Protein AF-A0A1I4C2L6-F1 (afdb_monomer_lite)

Radius of gyration: 20.43 Å; chains: 1; bounding box: 62×66×39 Å

Foldseek 3Di:
DDDDDDDPPPDDPDDDPVRVVVVVLLVVLLVLQLVLLVVLQVVLCVPQNDAAQWKKKFAWEDDPVDTATAWIWIDGPRAIDIDHPDPVRRVVVRVSLVSNQVSVCSLPVDRAASTWMARSNQQKIFHAHAADAQPPPDWGPDIAHSVDSDDDDDDDDDDQGDSRRSRVVSCVVRVHGGNYYNDPDPVDDD

Sequence (190 aa):
MTLPDADPRSPLPSPTRRQVQLQRAAQANERALLRVLHDLRQLTDDVLGPGENRLVVFRLEPGEEQPRLTSVELACATGRVTRGQGADDRAACTELHADLVWALGMHTASSCPGGLAVAIDQQMIAGYPEGHCGHWDGEPVFEFSVDRPALLEASTPEPYCCAGHLVPALLERYGLEPPTRRTLHDCDEP

Organism: NCBI:txid504800

Structure (mmCIF, N/CA/C/O backbone):
data_AF-A0A1I4C2L6-F1
#
_entry.id   AF-A0A1I4C2L6-F1
#
loop_
_atom_site.group_PDB
_atom_site.id
_atom_site.type_symbol
_atom_site.label_atom_id
_atom_site.label_alt_id
_atom_site.label_comp_id
_atom_site.label_asym_id
_atom_site.label_entity_id
_atom_site.label_seq_id
_atom_site.pdbx_PDB_ins_code
_atom_site.Cartn_x
_atom_site.Cartn_y
_atom_site.Cartn_z
_atom_site.occupancy
_atom_site.B_iso_or_equiv
_atom_site.auth_seq_id
_atom_site.auth_comp_id
_atom_site.auth_asym_id
_atom_site.auth_atom_id
_atom_site.pdbx_PDB_model_num
ATOM 1 N N . MET A 1 1 ? 30.327 -47.396 -21.883 1.00 41.88 1 MET A N 1
ATOM 2 C CA . MET A 1 1 ? 30.734 -45.981 -21.768 1.00 41.88 1 MET A CA 1
ATOM 3 C C . MET A 1 1 ? 30.140 -45.465 -20.474 1.00 41.88 1 MET A C 1
ATOM 5 O O . MET A 1 1 ? 28.938 -45.263 -20.407 1.00 41.88 1 MET A O 1
ATOM 9 N N . THR A 1 2 ? 30.947 -45.410 -19.424 1.00 44.22 2 THR A N 1
ATOM 10 C CA . THR A 1 2 ? 30.555 -44.950 -18.087 1.00 44.22 2 THR A CA 1
ATOM 11 C C . THR A 1 2 ? 30.801 -43.443 -18.020 1.00 44.22 2 THR A C 1
ATOM 13 O O . THR A 1 2 ? 31.894 -42.994 -18.362 1.00 44.22 2 THR A O 1
ATOM 16 N N . LEU A 1 3 ? 29.780 -42.664 -17.654 1.00 50.00 3 LEU A N 1
ATOM 17 C CA . LEU A 1 3 ? 29.929 -41.235 -17.357 1.00 50.00 3 LEU A CA 1
ATOM 18 C C . LEU A 1 3 ? 30.890 -41.077 -16.164 1.00 50.00 3 LEU A C 1
ATOM 20 O O . LEU A 1 3 ? 30.795 -41.878 -15.233 1.00 50.00 3 LEU A O 1
ATOM 24 N N . PRO A 1 4 ? 31.815 -40.102 -16.171 1.00 50.44 4 PRO A N 1
ATOM 25 C CA . PRO A 1 4 ? 32.650 -39.851 -15.007 1.00 50.44 4 PRO A CA 1
ATOM 26 C C . PRO A 1 4 ? 31.791 -39.292 -13.866 1.00 50.44 4 PRO A C 1
ATOM 28 O O . PRO A 1 4 ? 31.036 -38.339 -14.063 1.00 50.44 4 PRO A O 1
ATOM 31 N N . ASP A 1 5 ? 31.923 -39.907 -12.690 1.00 52.59 5 ASP A N 1
ATOM 32 C CA . ASP A 1 5 ? 31.400 -39.417 -11.414 1.00 52.59 5 ASP A CA 1
ATOM 33 C C . ASP A 1 5 ? 31.847 -37.966 -11.196 1.00 52.59 5 ASP A C 1
ATOM 35 O O . ASP A 1 5 ? 33.044 -37.664 -11.180 1.00 52.59 5 ASP A O 1
ATOM 39 N N . ALA A 1 6 ? 30.887 -37.056 -11.036 1.00 56.22 6 ALA A N 1
ATOM 40 C CA . ALA A 1 6 ? 31.174 -35.704 -10.586 1.00 56.22 6 ALA A CA 1
ATOM 41 C C . ALA A 1 6 ? 31.628 -35.776 -9.121 1.00 56.22 6 ALA A C 1
ATOM 43 O O . ALA A 1 6 ? 30.846 -36.145 -8.247 1.00 56.22 6 ALA A O 1
ATOM 44 N N . ASP A 1 7 ? 32.895 -35.445 -8.859 1.00 58.88 7 ASP A N 1
ATOM 45 C CA . ASP A 1 7 ? 33.462 -35.419 -7.510 1.00 58.88 7 ASP A CA 1
ATOM 46 C C . ASP A 1 7 ? 32.684 -34.415 -6.626 1.00 58.88 7 ASP A C 1
ATOM 48 O O . ASP A 1 7 ? 32.743 -33.204 -6.885 1.00 58.88 7 ASP A O 1
ATOM 52 N N . PRO A 1 8 ? 31.982 -34.870 -5.567 1.00 57.94 8 PRO A N 1
ATOM 53 C CA . PRO A 1 8 ? 31.184 -34.014 -4.688 1.00 57.94 8 PRO A CA 1
ATOM 54 C C . PRO A 1 8 ? 32.031 -33.059 -3.827 1.00 57.94 8 PRO A C 1
ATOM 56 O O . PRO A 1 8 ? 31.480 -32.297 -3.034 1.00 57.94 8 PRO A O 1
ATOM 59 N N . ARG A 1 9 ? 33.367 -33.093 -3.950 1.00 59.12 9 ARG A N 1
ATOM 60 C CA . ARG A 1 9 ? 34.306 -32.224 -3.223 1.00 59.12 9 ARG A CA 1
ATOM 61 C C . ARG A 1 9 ? 34.821 -31.039 -4.035 1.00 59.12 9 ARG A C 1
ATOM 63 O O . ARG A 1 9 ? 35.626 -30.267 -3.516 1.00 59.12 9 ARG A O 1
ATOM 70 N N . SER A 1 10 ? 34.375 -30.869 -5.279 1.00 54.22 10 SER A N 1
ATOM 71 C CA . SER A 1 10 ? 34.733 -29.684 -6.063 1.00 54.22 10 SER A CA 1
ATOM 72 C C . SER A 1 10 ? 34.089 -28.437 -5.437 1.00 54.22 10 SER A C 1
ATOM 74 O O . SER A 1 10 ? 32.860 -28.383 -5.352 1.00 54.22 10 SER A O 1
ATOM 76 N N . PRO A 1 11 ? 34.864 -27.434 -4.975 1.00 56.59 11 PRO A N 1
ATOM 77 C CA . PRO A 1 11 ? 34.285 -26.217 -4.425 1.00 56.59 11 PRO A CA 1
ATOM 78 C C . PRO A 1 11 ? 33.469 -25.513 -5.509 1.00 56.59 11 PRO A C 1
ATOM 80 O O . PRO A 1 11 ? 33.937 -25.339 -6.637 1.00 56.59 11 PRO A O 1
ATOM 83 N N . LEU A 1 12 ? 32.242 -25.114 -5.165 1.00 59.53 12 LEU A N 1
ATOM 84 C CA . LEU A 1 12 ? 31.416 -24.295 -6.048 1.00 59.53 12 LEU A CA 1
ATOM 85 C C . LEU A 1 12 ? 32.208 -23.040 -6.454 1.00 59.53 12 LEU A C 1
ATOM 87 O O . LEU A 1 12 ? 32.895 -22.458 -5.608 1.00 59.53 12 LEU A O 1
ATOM 91 N N . PRO A 1 13 ? 32.133 -22.608 -7.725 1.00 62.56 13 PRO A N 1
ATOM 92 C CA . PRO A 1 13 ? 32.825 -21.406 -8.163 1.00 62.56 13 PRO A CA 1
ATOM 93 C C . PRO A 1 13 ? 32.377 -20.209 -7.317 1.00 62.56 13 PRO A C 1
ATOM 95 O O . PRO A 1 13 ? 31.180 -19.946 -7.181 1.00 62.56 13 PRO A O 1
ATOM 98 N N . SER A 1 14 ? 33.343 -19.484 -6.747 1.00 68.50 14 SER A N 1
ATOM 99 C CA . SER A 1 14 ? 33.076 -18.271 -5.973 1.00 68.50 14 SER A CA 1
ATOM 100 C C . SER A 1 14 ? 32.289 -17.270 -6.822 1.00 68.50 14 SER A C 1
ATOM 102 O O . SER A 1 14 ? 32.620 -17.081 -7.998 1.00 68.50 14 SER A O 1
ATOM 104 N N . PRO A 1 15 ? 31.273 -16.597 -6.254 1.00 70.06 15 PRO A N 1
ATOM 105 C CA . PRO A 1 15 ? 30.471 -15.652 -7.008 1.00 70.06 15 PRO A CA 1
ATOM 106 C C . PRO A 1 15 ? 31.355 -14.549 -7.589 1.00 70.06 15 PRO A C 1
ATOM 108 O O . PRO A 1 15 ? 32.241 -13.998 -6.932 1.00 70.06 15 PRO A O 1
ATOM 111 N N . THR A 1 16 ? 31.102 -14.213 -8.848 1.00 81.06 16 THR A N 1
ATOM 112 C CA . THR A 1 16 ? 31.795 -13.122 -9.535 1.00 81.06 16 THR A CA 1
ATOM 113 C C . THR A 1 16 ? 31.510 -11.785 -8.845 1.00 81.06 16 THR A C 1
ATOM 115 O O . THR A 1 16 ? 30.457 -11.588 -8.236 1.00 81.06 16 THR A O 1
ATOM 118 N N . ARG A 1 17 ? 32.404 -10.798 -9.004 1.00 76.50 17 ARG A N 1
ATOM 119 C CA . ARG A 1 17 ? 32.201 -9.428 -8.485 1.00 76.50 17 ARG A CA 1
ATOM 120 C C . ARG A 1 17 ? 30.836 -8.844 -8.882 1.00 76.50 17 ARG A C 1
ATOM 122 O O . ARG A 1 17 ? 30.205 -8.174 -8.071 1.00 76.50 17 ARG A O 1
ATOM 129 N N . ARG A 1 18 ? 30.369 -9.142 -10.101 1.00 73.25 18 ARG A N 1
ATOM 130 C CA . ARG A 1 18 ? 29.053 -8.732 -10.612 1.00 73.25 18 ARG A CA 1
ATOM 131 C C . ARG A 1 18 ? 27.905 -9.403 -9.852 1.00 73.25 18 ARG A C 1
ATOM 133 O O . ARG A 1 18 ? 26.962 -8.718 -9.479 1.00 73.25 18 ARG A O 1
ATOM 140 N N . GLN A 1 19 ? 27.991 -10.706 -9.582 1.00 75.50 19 GLN A N 1
ATOM 141 C CA . GLN A 1 19 ? 26.984 -11.426 -8.789 1.00 75.50 19 GLN A CA 1
ATOM 142 C C . GLN A 1 19 ? 26.904 -10.890 -7.356 1.00 75.50 19 GLN A C 1
ATOM 144 O O . GLN A 1 19 ? 25.807 -10.645 -6.867 1.00 75.50 19 GLN A O 1
ATOM 149 N N . VAL A 1 20 ? 28.046 -10.609 -6.720 1.00 77.81 20 VAL A N 1
ATOM 150 C CA . VAL A 1 20 ? 28.080 -10.002 -5.377 1.00 77.81 20 VAL A CA 1
ATOM 151 C C . VAL A 1 20 ? 27.440 -8.608 -5.373 1.00 77.81 20 VAL A C 1
ATOM 153 O O . VAL A 1 20 ? 26.713 -8.264 -4.445 1.00 77.81 20 VAL A O 1
ATOM 156 N N . GLN A 1 21 ? 27.685 -7.794 -6.403 1.00 77.06 21 GLN A N 1
ATOM 157 C CA . GLN A 1 21 ? 27.069 -6.468 -6.530 1.00 77.06 21 GLN A CA 1
ATOM 158 C C . GLN A 1 21 ? 25.550 -6.550 -6.722 1.00 77.06 21 GLN A C 1
ATOM 160 O O . GLN A 1 21 ? 24.825 -5.816 -6.057 1.00 77.06 21 GLN A O 1
ATOM 165 N N . LEU A 1 22 ? 25.071 -7.465 -7.570 1.00 76.62 22 LEU A N 1
ATOM 166 C CA . LEU A 1 22 ? 23.639 -7.691 -7.785 1.00 76.62 22 LEU A CA 1
ATOM 167 C C . LEU A 1 22 ? 22.945 -8.200 -6.517 1.00 76.62 22 LEU A C 1
ATOM 169 O O . LEU A 1 22 ? 21.886 -7.696 -6.162 1.00 76.62 22 LEU A O 1
ATOM 173 N N . GLN A 1 23 ? 23.567 -9.130 -5.790 1.00 77.56 23 GLN A N 1
ATOM 174 C CA . GLN A 1 23 ? 23.040 -9.622 -4.514 1.00 77.56 23 GLN A CA 1
ATOM 175 C C . GLN A 1 23 ? 22.938 -8.508 -3.467 1.00 77.56 23 GLN A C 1
ATOM 177 O O . GLN A 1 23 ? 21.926 -8.399 -2.782 1.00 77.56 23 GLN A O 1
ATOM 182 N N . ARG A 1 24 ? 23.954 -7.644 -3.360 1.00 79.94 24 ARG A N 1
ATOM 183 C CA . ARG A 1 24 ? 23.914 -6.495 -2.442 1.00 79.94 24 ARG A CA 1
ATOM 184 C C . ARG A 1 24 ? 22.840 -5.483 -2.829 1.00 79.94 24 ARG A C 1
ATOM 186 O O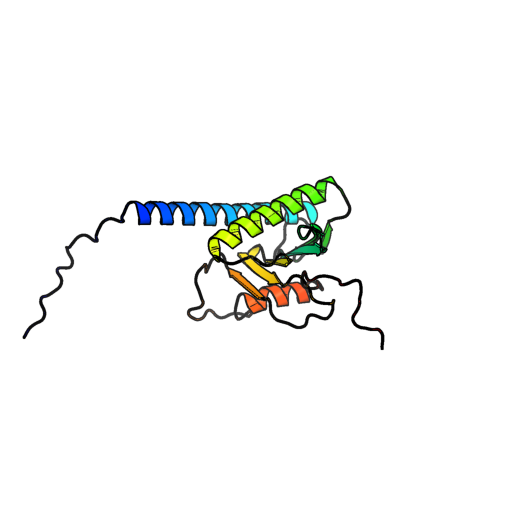 . ARG A 1 24 ? 22.182 -4.954 -1.942 1.00 79.94 24 ARG A O 1
ATOM 193 N N . ALA A 1 25 ? 22.667 -5.220 -4.124 1.00 78.81 25 ALA A N 1
ATOM 194 C CA . ALA A 1 25 ? 21.613 -4.338 -4.613 1.00 78.81 25 ALA A CA 1
ATOM 195 C C . ALA A 1 25 ? 20.220 -4.906 -4.296 1.00 78.81 25 ALA A C 1
ATOM 197 O O . ALA A 1 25 ? 19.383 -4.181 -3.769 1.00 78.81 25 ALA A O 1
ATOM 198 N N . ALA A 1 26 ? 20.004 -6.206 -4.518 1.00 77.88 26 ALA A N 1
ATOM 199 C CA . ALA A 1 26 ? 18.752 -6.878 -4.177 1.00 77.88 26 ALA A CA 1
ATOM 200 C C . ALA A 1 26 ? 18.447 -6.807 -2.670 1.00 77.88 26 ALA A C 1
ATOM 202 O O . ALA A 1 26 ? 17.348 -6.422 -2.288 1.00 77.88 26 ALA A O 1
ATOM 203 N N . GLN A 1 27 ? 19.440 -7.075 -1.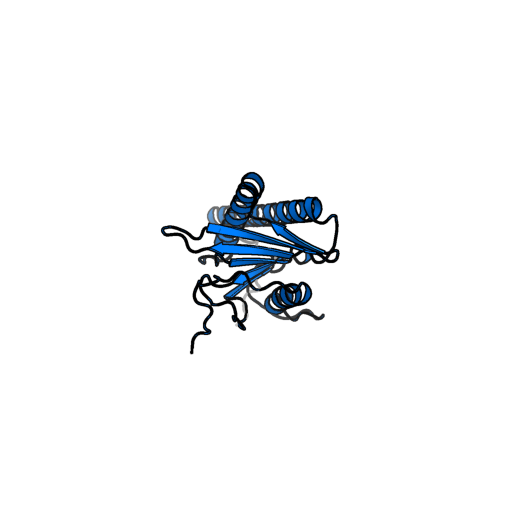813 1.00 82.31 27 GLN A N 1
ATOM 204 C CA . GLN A 1 27 ? 19.289 -6.963 -0.356 1.00 82.31 27 GLN A CA 1
ATOM 205 C C . GLN A 1 27 ? 19.005 -5.530 0.105 1.00 82.31 27 GLN A C 1
ATOM 207 O O . GLN A 1 27 ? 18.240 -5.316 1.042 1.00 82.31 27 GLN A O 1
ATOM 212 N N . ALA A 1 28 ? 19.651 -4.537 -0.510 1.00 83.69 28 ALA A N 1
ATOM 213 C CA . ALA A 1 28 ? 19.385 -3.137 -0.202 1.00 83.69 28 ALA A CA 1
ATOM 214 C C . ALA A 1 28 ? 17.953 -2.749 -0.593 1.00 83.69 28 ALA A C 1
ATOM 216 O O . ALA A 1 28 ? 17.295 -2.039 0.163 1.00 83.69 28 ALA A O 1
ATOM 217 N N . ASN A 1 29 ? 17.466 -3.260 -1.726 1.00 82.12 29 ASN A N 1
ATOM 218 C CA . ASN A 1 29 ? 16.111 -3.007 -2.192 1.00 82.12 29 ASN A CA 1
ATOM 219 C C . ASN A 1 29 ? 15.046 -3.652 -1.297 1.00 82.12 29 ASN A C 1
ATOM 221 O O . ASN A 1 29 ? 14.101 -2.989 -0.886 1.00 82.12 29 ASN A O 1
ATOM 225 N N . GLU A 1 30 ? 15.247 -4.913 -0.918 1.00 85.00 30 GLU A N 1
ATOM 226 C CA . GLU A 1 30 ? 14.365 -5.628 0.010 1.00 85.00 30 GLU A CA 1
ATOM 227 C C . GLU A 1 30 ? 14.264 -4.895 1.356 1.00 85.00 30 GLU A C 1
ATOM 229 O O . GLU A 1 30 ? 13.176 -4.686 1.888 1.00 85.00 30 GLU A O 1
ATOM 234 N N . ARG A 1 31 ? 15.395 -4.408 1.881 1.00 87.25 31 ARG A N 1
ATOM 235 C CA . ARG A 1 31 ? 15.411 -3.588 3.102 1.00 87.25 31 ARG A CA 1
ATOM 236 C C . ARG A 1 31 ? 14.670 -2.267 2.935 1.00 87.25 31 ARG A C 1
ATOM 238 O O . ARG A 1 31 ? 14.024 -1.834 3.885 1.00 87.25 31 ARG A O 1
ATOM 245 N N . ALA A 1 32 ? 14.783 -1.623 1.774 1.00 88.19 32 ALA A N 1
ATOM 246 C CA . ALA A 1 32 ? 14.049 -0.397 1.490 1.00 88.19 32 ALA A CA 1
ATOM 247 C C . ALA A 1 32 ? 12.538 -0.662 1.496 1.00 88.19 32 ALA A C 1
ATOM 249 O O . ALA A 1 32 ? 11.808 0.046 2.183 1.00 88.19 32 ALA A O 1
ATOM 250 N N . LEU A 1 33 ? 12.083 -1.735 0.842 1.00 89.75 33 LEU A N 1
ATOM 251 C CA . LEU A 1 33 ? 10.671 -2.112 0.832 1.00 89.75 33 LEU A CA 1
ATOM 252 C C . LEU A 1 33 ? 10.143 -2.430 2.237 1.00 89.75 33 LEU A C 1
ATOM 254 O O . LEU A 1 33 ? 9.111 -1.902 2.646 1.00 89.75 33 LEU A O 1
ATOM 258 N N . LEU A 1 34 ? 10.874 -3.242 3.004 1.00 91.00 34 LEU A N 1
ATOM 259 C CA . LEU A 1 34 ? 10.509 -3.577 4.383 1.00 91.00 34 LEU A CA 1
ATOM 260 C C . LEU A 1 34 ? 10.446 -2.341 5.286 1.00 91.00 34 LEU A C 1
ATOM 262 O O . LEU A 1 34 ? 9.572 -2.253 6.147 1.00 91.00 34 LEU A O 1
ATOM 266 N N . ARG A 1 35 ? 11.349 -1.375 5.081 1.00 93.69 35 ARG A N 1
ATOM 267 C CA . ARG A 1 35 ? 11.315 -0.097 5.797 1.00 93.69 35 ARG A CA 1
ATOM 268 C C . ARG A 1 35 ? 10.045 0.685 5.468 1.00 93.69 35 ARG A C 1
ATOM 270 O O . ARG A 1 35 ? 9.367 1.117 6.388 1.00 93.69 35 ARG A O 1
ATOM 277 N N . VAL A 1 36 ? 9.680 0.798 4.193 1.00 93.19 36 VAL A N 1
ATOM 278 C CA . VAL A 1 36 ? 8.451 1.503 3.797 1.00 93.19 36 VAL A CA 1
ATOM 279 C C . VAL A 1 36 ? 7.208 0.823 4.378 1.00 93.19 36 VAL A C 1
ATOM 281 O O . VAL A 1 36 ? 6.331 1.497 4.908 1.00 93.19 36 VAL A O 1
ATOM 284 N N . LEU A 1 37 ? 7.136 -0.512 4.365 1.00 93.56 37 LEU A N 1
ATOM 285 C CA . LEU A 1 37 ? 6.025 -1.241 4.993 1.00 93.56 37 LEU A CA 1
ATOM 286 C C . LEU A 1 37 ? 5.957 -1.029 6.510 1.00 93.56 37 LEU A C 1
ATOM 288 O O . LEU A 1 37 ? 4.864 -0.965 7.077 1.00 93.56 37 LEU A O 1
ATOM 292 N N . HIS A 1 38 ? 7.109 -0.912 7.170 1.00 94.62 38 HIS A N 1
ATOM 293 C CA . HIS A 1 38 ? 7.173 -0.558 8.583 1.00 94.62 38 HIS A CA 1
ATOM 294 C C . HIS A 1 38 ? 6.636 0.854 8.835 1.00 94.62 38 HIS A C 1
ATOM 296 O O . HIS A 1 38 ? 5.796 1.033 9.716 1.00 94.62 38 HIS A O 1
ATOM 302 N N . ASP A 1 39 ? 7.055 1.829 8.033 1.00 94.44 39 ASP A N 1
ATOM 303 C CA . ASP A 1 39 ? 6.616 3.217 8.168 1.00 94.44 39 ASP A CA 1
ATOM 304 C C . ASP A 1 39 ? 5.098 3.344 7.893 1.00 94.44 39 ASP A C 1
ATOM 306 O O . ASP A 1 39 ? 4.386 4.048 8.607 1.00 94.44 39 ASP A O 1
ATOM 310 N N . LEU A 1 40 ? 4.550 2.569 6.945 1.00 93.06 40 LEU A N 1
ATOM 311 C CA . LEU A 1 40 ? 3.101 2.487 6.702 1.00 93.06 40 LEU A CA 1
ATOM 312 C C . LEU A 1 40 ? 2.325 1.832 7.851 1.00 93.06 40 LEU A C 1
ATOM 314 O O . LEU A 1 40 ? 1.197 2.240 8.153 1.00 93.06 40 LEU A O 1
ATOM 318 N N . ARG A 1 41 ? 2.914 0.832 8.517 1.00 94.69 41 ARG A N 1
ATOM 319 C CA . ARG A 1 41 ? 2.344 0.245 9.738 1.00 94.69 41 ARG A CA 1
ATOM 320 C C . ARG A 1 41 ? 2.250 1.294 10.839 1.00 94.69 41 ARG A C 1
ATOM 322 O O . ARG A 1 41 ? 1.176 1.441 11.412 1.00 94.69 41 ARG A O 1
ATOM 329 N N . GLN A 1 42 ? 3.342 2.017 11.093 1.00 93.00 42 GL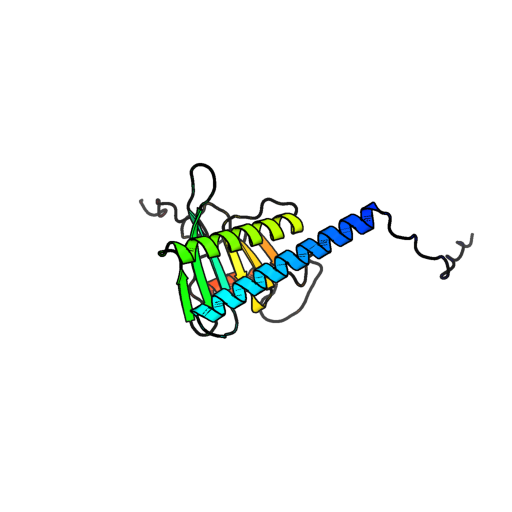N A N 1
ATOM 330 C CA . GLN A 1 42 ? 3.379 3.086 12.093 1.00 93.00 42 GLN A CA 1
ATOM 331 C C . GLN A 1 42 ? 2.340 4.162 11.784 1.00 93.00 42 GLN A C 1
ATOM 333 O O . GLN A 1 42 ? 1.526 4.476 12.642 1.00 93.00 42 GLN A O 1
ATOM 338 N N . LEU A 1 43 ? 2.275 4.623 10.531 1.00 90.94 43 LEU A N 1
ATOM 339 C CA . LEU A 1 43 ? 1.268 5.586 10.088 1.00 90.94 43 LEU A CA 1
ATOM 340 C C . LEU A 1 43 ? -0.164 5.113 10.380 1.00 90.94 43 LEU A C 1
ATOM 342 O O . LEU A 1 43 ? -1.006 5.901 10.805 1.00 90.94 43 LEU A O 1
ATOM 346 N N . THR A 1 44 ? -0.451 3.835 10.131 1.00 91.06 44 THR A N 1
ATOM 347 C CA . THR A 1 44 ? -1.777 3.258 10.389 1.00 91.06 44 THR A CA 1
ATOM 348 C C . THR A 1 44 ? -2.057 3.172 11.889 1.00 91.06 44 THR A C 1
ATOM 350 O O . THR A 1 44 ? -3.148 3.538 12.322 1.00 91.06 44 THR A O 1
ATOM 353 N N . ASP A 1 45 ? -1.075 2.738 12.680 1.00 92.19 45 ASP A N 1
ATOM 354 C CA . ASP A 1 45 ? -1.193 2.582 14.132 1.00 92.19 45 ASP A CA 1
ATOM 355 C C . ASP A 1 45 ? -1.340 3.925 14.855 1.00 92.19 45 ASP A C 1
ATOM 357 O O . ASP A 1 45 ? -2.133 4.034 15.789 1.00 92.19 45 ASP A O 1
ATOM 361 N N . ASP A 1 46 ? -0.647 4.963 14.395 1.00 90.69 46 ASP A N 1
ATOM 362 C CA . ASP A 1 46 ? -0.749 6.313 14.950 1.00 90.69 46 ASP A CA 1
ATOM 363 C C . ASP A 1 46 ? -2.146 6.920 14.737 1.00 90.69 46 ASP A C 1
ATOM 365 O O . ASP A 1 46 ? -2.607 7.732 15.539 1.00 90.69 46 ASP A O 1
ATOM 369 N N . VAL A 1 47 ? -2.835 6.526 13.659 1.00 89.62 47 VAL A N 1
ATOM 370 C CA . VAL A 1 47 ? -4.139 7.089 13.269 1.00 89.62 47 VAL A CA 1
ATOM 371 C C . VAL A 1 47 ? -5.311 6.263 13.789 1.00 89.62 47 VAL A C 1
ATOM 373 O O . VAL A 1 47 ? -6.287 6.822 14.287 1.00 89.62 47 VAL A O 1
ATOM 376 N N . LEU A 1 48 ? -5.251 4.940 13.638 1.00 89.94 48 LEU A N 1
ATOM 377 C CA . LEU A 1 48 ? -6.355 4.020 13.937 1.00 89.94 48 LEU A CA 1
ATOM 378 C C . LEU A 1 48 ? -6.134 3.216 15.225 1.00 89.94 48 LEU A C 1
ATOM 380 O O . LEU A 1 48 ? -7.020 2.469 15.648 1.00 89.94 48 LEU A O 1
ATOM 384 N N . GLY A 1 49 ? -4.970 3.376 15.856 1.00 90.19 49 GLY A N 1
ATOM 385 C CA . GLY A 1 49 ? -4.510 2.511 16.930 1.00 90.19 49 GLY A CA 1
ATOM 386 C C . GLY A 1 49 ? -3.959 1.178 16.410 1.00 90.19 49 GLY A C 1
ATOM 387 O O . GLY A 1 49 ? -4.131 0.827 15.238 1.00 90.19 49 GLY A O 1
ATOM 388 N N . PRO A 1 50 ? -3.310 0.396 17.289 1.00 90.06 50 PRO A N 1
ATOM 389 C CA . PRO A 1 50 ? -2.819 -0.927 16.936 1.00 90.06 50 PRO A CA 1
ATOM 390 C C . PRO A 1 50 ? -3.982 -1.847 16.544 1.00 90.06 50 PRO A C 1
ATOM 392 O O . PRO A 1 50 ? -4.979 -1.948 17.260 1.00 90.06 50 PRO A O 1
ATOM 395 N N . GLY A 1 51 ? -3.834 -2.557 15.428 1.00 85.69 51 GLY A N 1
ATOM 396 C CA . GLY A 1 51 ? -4.851 -3.479 14.923 1.00 85.69 51 GLY A CA 1
ATOM 397 C C . GLY A 1 51 ? -4.277 -4.634 14.108 1.00 85.69 51 GLY A C 1
ATO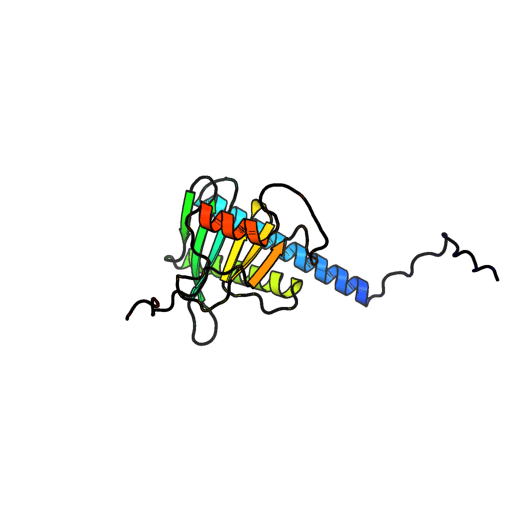M 398 O O . GLY A 1 51 ? -3.077 -4.891 14.112 1.00 85.69 51 GLY A O 1
ATOM 399 N N . GLU A 1 52 ? -5.145 -5.335 13.391 1.00 88.94 52 GLU A N 1
ATOM 400 C CA . GLU A 1 52 ? -4.786 -6.365 12.410 1.00 88.94 52 GLU A CA 1
ATOM 401 C C . GLU A 1 52 ? -5.460 -6.051 11.073 1.00 88.94 52 GLU A C 1
ATOM 403 O O . GLU A 1 52 ? -6.380 -5.229 11.011 1.00 88.94 52 GLU A O 1
ATOM 408 N N . ASN A 1 53 ? -5.041 -6.748 10.015 1.00 88.19 53 ASN A N 1
ATOM 409 C CA . ASN A 1 53 ? -5.560 -6.588 8.658 1.00 88.19 53 ASN A CA 1
ATOM 410 C C . ASN A 1 53 ? -5.452 -5.138 8.175 1.00 88.19 53 ASN A C 1
ATOM 412 O O . ASN A 1 53 ? -6.411 -4.592 7.622 1.00 88.19 53 ASN A O 1
ATOM 416 N N . ARG A 1 54 ? -4.299 -4.514 8.441 1.00 93.56 54 ARG A N 1
ATOM 417 C CA . ARG A 1 54 ? -4.005 -3.148 8.013 1.00 93.56 54 ARG A CA 1
ATOM 418 C C . ARG A 1 54 ? -3.909 -3.074 6.495 1.00 93.56 54 ARG A C 1
ATOM 420 O O . ARG A 1 54 ? -3.148 -3.820 5.877 1.00 93.56 54 ARG A O 1
ATOM 427 N N . LEU A 1 55 ? -4.645 -2.135 5.928 1.00 94.19 55 LEU A N 1
ATOM 428 C CA . LEU A 1 55 ? -4.711 -1.852 4.510 1.00 94.19 55 LEU A CA 1
ATOM 429 C C . LEU A 1 55 ? -4.469 -0.357 4.295 1.00 94.19 55 LEU A C 1
ATOM 431 O O . LEU A 1 55 ? -5.105 0.477 4.938 1.00 94.19 55 LEU A O 1
ATOM 435 N N . VAL A 1 56 ? -3.561 -0.029 3.381 1.00 93.81 56 VAL A N 1
ATOM 436 C CA . VAL A 1 56 ? -3.318 1.347 2.933 1.00 93.81 56 VAL A CA 1
ATOM 437 C C . VAL A 1 56 ? -3.616 1.440 1.450 1.00 93.81 56 VAL A C 1
ATOM 439 O O . VAL A 1 56 ? -3.090 0.645 0.677 1.00 93.81 56 VAL A O 1
ATOM 442 N N . VAL A 1 57 ? -4.437 2.403 1.047 1.00 91.75 57 VAL A N 1
ATOM 443 C CA . VAL A 1 57 ? -4.833 2.619 -0.348 1.00 91.75 57 VAL A CA 1
ATOM 444 C C . VAL A 1 57 ? -4.421 4.023 -0.770 1.00 91.75 57 VAL A C 1
ATOM 446 O O . VAL A 1 57 ? -4.898 5.009 -0.212 1.00 91.75 57 VAL A O 1
ATOM 449 N N . PHE A 1 58 ? -3.536 4.122 -1.758 1.00 89.44 58 PHE A N 1
ATOM 450 C CA . PHE A 1 58 ? -3.032 5.382 -2.301 1.00 89.44 58 PHE A CA 1
ATOM 451 C C . PHE A 1 58 ? -3.816 5.776 -3.546 1.00 89.44 58 PHE A C 1
ATOM 453 O O . PHE A 1 58 ? -3.702 5.110 -4.573 1.00 89.44 58 PHE A O 1
ATOM 460 N N . ARG A 1 59 ? -4.575 6.873 -3.481 1.00 84.06 59 ARG A N 1
ATOM 461 C CA . ARG A 1 59 ? -5.318 7.411 -4.627 1.00 84.06 59 ARG A CA 1
ATOM 462 C C . ARG A 1 59 ? -4.566 8.560 -5.277 1.00 84.06 59 ARG A C 1
ATOM 464 O O . ARG A 1 59 ? -4.098 9.476 -4.598 1.00 84.06 59 ARG A O 1
ATOM 471 N N . LEU A 1 60 ? -4.508 8.522 -6.601 1.00 79.69 60 LEU A N 1
ATOM 472 C CA . LEU A 1 60 ? -3.867 9.541 -7.418 1.00 79.69 60 LEU A CA 1
ATOM 473 C C . LEU A 1 60 ? -4.896 10.261 -8.290 1.00 79.69 60 LEU A C 1
ATOM 475 O O . LEU A 1 60 ? -5.783 9.633 -8.867 1.00 79.69 60 LEU A O 1
ATOM 479 N N . GLU A 1 61 ? -4.718 11.565 -8.461 1.00 73.75 61 GLU A N 1
ATOM 480 C CA . GLU A 1 61 ? -5.354 12.339 -9.525 1.00 73.75 61 GLU A CA 1
ATOM 481 C C . GLU A 1 61 ? -4.386 12.531 -10.695 1.00 73.75 61 GLU A C 1
ATOM 483 O O . GLU A 1 61 ? -3.164 12.585 -10.502 1.00 73.75 61 GLU A O 1
ATOM 488 N N . PRO A 1 62 ? -4.912 12.659 -11.924 1.00 63.56 62 PRO A N 1
ATOM 489 C CA . PRO A 1 62 ? -4.099 13.043 -13.065 1.00 63.56 62 PRO A CA 1
ATOM 490 C C . PRO A 1 62 ? -3.469 14.424 -12.834 1.00 63.56 62 PRO A C 1
ATOM 492 O O . PRO A 1 62 ? -4.143 15.378 -12.452 1.00 63.56 62 PRO A O 1
ATOM 495 N N . GLY A 1 63 ? -2.171 14.533 -13.103 1.00 63.94 63 GLY A N 1
ATOM 496 C CA . GLY A 1 63 ? -1.473 15.810 -13.229 1.00 63.94 63 GLY A CA 1
ATOM 497 C C . GLY A 1 63 ? -0.916 15.978 -14.640 1.00 63.94 63 GLY A C 1
ATOM 498 O O . GLY A 1 63 ? -0.729 14.996 -15.353 1.00 63.94 63 GLY A O 1
ATOM 499 N N . GLU A 1 64 ? -0.654 17.224 -15.039 1.00 59.84 64 GLU A N 1
ATOM 500 C CA . GLU A 1 64 ? -0.161 17.566 -16.386 1.00 59.84 64 GLU A CA 1
ATOM 501 C C . GLU A 1 64 ? 1.199 16.927 -16.716 1.00 59.84 64 GLU A C 1
ATOM 503 O O . GLU A 1 64 ? 1.466 16.615 -17.872 1.00 59.84 64 GLU A O 1
ATOM 508 N N . GLU A 1 65 ? 2.037 16.695 -15.701 1.00 66.38 65 GLU A N 1
ATOM 509 C CA . GLU A 1 65 ? 3.363 16.081 -15.858 1.00 66.38 65 GLU A CA 1
ATOM 510 C C . GLU A 1 65 ? 3.467 14.712 -15.175 1.00 66.38 65 GLU A C 1
ATOM 512 O O . GLU A 1 65 ? 4.092 13.802 -15.716 1.00 66.38 65 GLU A O 1
ATOM 517 N N . GLN A 1 66 ? 2.868 14.557 -13.987 1.00 67.19 66 GLN A N 1
ATOM 518 C CA . GLN A 1 66 ? 2.877 13.319 -13.201 1.00 67.19 66 GLN A CA 1
ATOM 519 C C . GLN A 1 66 ? 1.594 13.194 -12.361 1.00 67.19 66 GLN A C 1
ATOM 521 O O . GLN A 1 66 ? 1.055 14.224 -11.935 1.00 67.19 66 GLN A O 1
ATOM 526 N N . PRO A 1 67 ? 1.113 11.966 -12.088 1.00 69.81 67 PRO A N 1
ATOM 527 C CA . PRO A 1 67 ? 0.025 11.728 -11.143 1.00 69.81 67 PRO A CA 1
ATOM 528 C C . PRO A 1 67 ? 0.337 12.321 -9.764 1.00 69.81 67 PRO A C 1
ATOM 530 O O . PRO A 1 67 ? 1.475 12.264 -9.299 1.00 69.81 67 PRO A O 1
ATOM 533 N N . ARG A 1 68 ? -0.669 12.883 -9.091 1.00 78.81 68 ARG A N 1
ATOM 534 C CA . ARG A 1 68 ? -0.520 13.498 -7.763 1.00 78.81 68 ARG A CA 1
ATOM 535 C C . ARG A 1 68 ? -1.317 12.726 -6.727 1.00 78.81 68 ARG A C 1
ATOM 537 O O . ARG A 1 68 ? -2.491 12.455 -6.951 1.00 78.81 68 ARG A O 1
ATOM 544 N N . LEU A 1 69 ? -0.706 12.423 -5.583 1.00 82.25 69 LEU A N 1
ATOM 545 C CA . LEU A 1 69 ? -1.396 11.796 -4.456 1.00 82.25 69 LEU A CA 1
ATOM 546 C C . LEU A 1 69 ? -2.448 12.736 -3.874 1.00 82.25 69 LE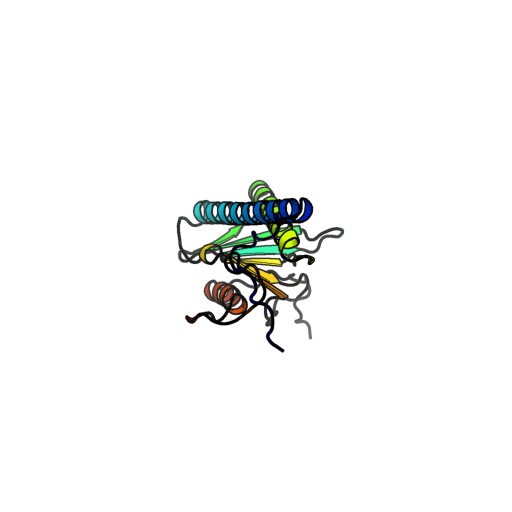U A C 1
ATOM 548 O O . LEU A 1 69 ? -2.142 13.859 -3.469 1.00 82.25 69 LEU A O 1
ATOM 552 N N . THR A 1 70 ? -3.691 12.266 -3.839 1.00 80.38 70 THR A N 1
ATOM 553 C CA . THR A 1 70 ? -4.845 13.078 -3.435 1.00 80.38 70 THR A CA 1
ATOM 554 C C . THR A 1 70 ? -5.461 12.613 -2.147 1.00 80.38 70 THR A C 1
ATOM 556 O O . THR A 1 70 ? -5.798 13.436 -1.296 1.00 80.38 70 THR A O 1
ATOM 559 N N . SER A 1 71 ? -5.523 11.304 -1.951 1.00 84.44 71 SER A N 1
ATOM 560 C CA . SER A 1 71 ? -5.910 10.745 -0.671 1.00 84.44 71 SER A CA 1
ATOM 561 C C . SER A 1 71 ? -5.199 9.440 -0.390 1.00 84.44 71 SER A C 1
ATOM 563 O O . SER A 1 71 ? -4.868 8.675 -1.295 1.00 84.44 71 SER A O 1
ATOM 565 N N . VAL A 1 72 ? -5.039 9.170 0.896 1.00 89.50 72 VAL A N 1
ATOM 566 C CA . VAL A 1 72 ? -4.627 7.874 1.410 1.00 89.50 72 VAL A CA 1
ATOM 567 C C . VAL A 1 72 ? -5.722 7.369 2.324 1.00 89.50 72 VAL A C 1
ATOM 569 O O . VAL A 1 72 ? -6.069 8.024 3.307 1.00 89.50 72 VAL A O 1
ATOM 572 N N . GLU A 1 73 ? -6.285 6.216 1.999 1.00 91.31 73 GLU A N 1
ATOM 573 C CA . GLU A 1 73 ? -7.218 5.530 2.883 1.00 91.31 73 GLU A CA 1
ATOM 574 C C . GLU A 1 73 ? -6.434 4.542 3.731 1.00 91.31 73 GLU A C 1
ATOM 576 O O . GLU A 1 73 ? -5.695 3.704 3.220 1.00 91.31 73 GLU A O 1
ATOM 581 N N . LEU A 1 74 ? -6.587 4.676 5.040 1.00 92.56 74 LEU A N 1
ATOM 582 C CA . LEU A 1 74 ? -6.055 3.764 6.034 1.00 92.56 74 LEU A CA 1
ATOM 583 C C . LEU A 1 74 ? -7.232 2.952 6.560 1.00 92.56 74 LEU A C 1
ATOM 585 O O . LEU A 1 74 ? -8.254 3.523 6.944 1.00 92.56 74 LEU A O 1
ATOM 589 N N . ALA A 1 75 ? -7.099 1.637 6.604 1.00 92.38 75 ALA A N 1
ATOM 590 C CA . ALA A 1 75 ? -8.086 0.756 7.202 1.00 92.38 75 ALA A CA 1
ATOM 591 C C . ALA A 1 75 ? -7.406 -0.344 8.007 1.00 92.38 75 ALA A C 1
ATOM 593 O O . ALA A 1 75 ? -6.301 -0.779 7.698 1.00 92.38 75 ALA A O 1
ATOM 594 N N . CYS A 1 76 ? -8.073 -0.805 9.052 1.00 92.75 76 CYS A N 1
ATOM 595 C CA . CYS A 1 76 ? -7.699 -1.984 9.815 1.00 92.75 76 CYS A CA 1
ATOM 596 C C . CYS A 1 76 ? -8.953 -2.573 10.472 1.00 92.75 76 CYS A C 1
ATOM 598 O O . CYS A 1 76 ? -10.062 -2.056 10.319 1.00 92.75 76 CYS A O 1
ATOM 600 N N . ALA A 1 77 ? -8.795 -3.656 11.233 1.00 88.38 77 ALA A N 1
ATOM 601 C CA . ALA A 1 77 ? -9.919 -4.349 11.857 1.00 88.38 77 ALA A CA 1
ATOM 602 C C . ALA A 1 77 ? -10.788 -3.462 12.776 1.00 88.38 77 ALA A C 1
ATOM 604 O O . ALA A 1 77 ? -11.947 -3.798 13.009 1.00 88.38 77 ALA A O 1
ATOM 605 N N . THR A 1 78 ? -10.251 -2.354 13.301 1.00 85.62 78 THR A N 1
ATOM 606 C CA . THR A 1 78 ? -10.955 -1.448 14.224 1.00 85.62 78 THR A CA 1
ATOM 607 C C . THR A 1 78 ? -11.650 -0.276 13.528 1.00 85.62 78 THR A C 1
ATOM 609 O O . THR A 1 78 ? -12.490 0.374 14.152 1.00 85.62 78 THR A O 1
ATOM 612 N N . GLY A 1 79 ? -11.352 0.003 12.255 1.00 89.44 79 GLY A N 1
ATOM 613 C CA . GLY A 1 79 ? -11.967 1.112 11.529 1.00 89.44 79 GLY A CA 1
ATOM 614 C C . GLY A 1 79 ? -11.215 1.536 10.270 1.00 89.44 79 GLY A C 1
ATOM 615 O O . GLY A 1 79 ? -10.270 0.886 9.831 1.00 89.44 79 GLY A O 1
ATOM 616 N N . ARG A 1 80 ? -11.655 2.653 9.681 1.00 91.69 80 ARG A N 1
ATOM 617 C CA . ARG A 1 80 ? -11.035 3.271 8.502 1.00 91.69 80 ARG A CA 1
ATOM 618 C C . ARG A 1 80 ? -11.040 4.793 8.596 1.00 91.69 80 ARG A C 1
ATOM 620 O O . ARG A 1 80 ? -11.975 5.366 9.153 1.00 91.69 80 ARG A O 1
ATOM 627 N N . VAL A 1 81 ? -10.030 5.435 8.016 1.00 89.62 81 VAL A N 1
ATOM 628 C CA . VAL A 1 81 ? -9.879 6.893 7.911 1.00 89.62 81 VAL A CA 1
ATOM 629 C C . VAL A 1 81 ? -9.315 7.247 6.538 1.00 89.62 81 VAL A C 1
ATOM 631 O O . VAL A 1 81 ? -8.364 6.628 6.070 1.00 89.62 81 VAL A O 1
ATOM 634 N N . THR A 1 82 ? -9.851 8.297 5.919 1.00 86.38 82 THR A N 1
ATOM 635 C CA . THR A 1 82 ? -9.272 8.914 4.720 1.00 86.38 82 THR A CA 1
ATOM 636 C C . THR A 1 82 ? -8.436 10.128 5.125 1.00 86.38 82 THR A C 1
ATOM 638 O O . THR A 1 82 ? -8.953 11.066 5.732 1.00 86.38 82 THR A O 1
ATOM 641 N N . ARG A 1 83 ? -7.145 10.136 4.782 1.00 78.81 83 ARG A N 1
ATOM 642 C CA . ARG A 1 83 ? -6.235 11.285 4.923 1.00 78.81 83 ARG A CA 1
ATOM 643 C C . ARG A 1 83 ? -6.002 11.929 3.555 1.00 78.81 83 ARG A C 1
ATOM 645 O O . ARG A 1 83 ? -6.078 11.252 2.535 1.00 78.81 83 ARG A O 1
ATOM 652 N N . GLY A 1 84 ? -5.716 13.232 3.520 1.00 60.84 84 GLY A N 1
ATOM 653 C CA . GLY A 1 84 ? -5.433 13.943 2.258 1.00 60.84 84 GLY A CA 1
ATOM 654 C C . GLY A 1 84 ? -5.873 15.407 2.186 1.00 60.84 84 GLY A C 1
ATOM 655 O O . GLY A 1 84 ? -5.546 16.084 1.217 1.00 60.84 84 GLY A O 1
ATOM 656 N N . GLN A 1 85 ? -6.570 15.931 3.204 1.00 51.94 85 GLN A N 1
ATOM 657 C CA . GLN A 1 85 ? -7.046 17.326 3.194 1.00 51.94 85 GLN A CA 1
ATOM 658 C C . GLN A 1 85 ? -6.138 18.329 3.935 1.00 51.94 85 GLN A C 1
ATOM 660 O O . GLN A 1 85 ? -6.290 19.533 3.746 1.00 51.94 85 GLN A O 1
ATOM 665 N N . GLY A 1 86 ? -5.174 17.862 4.740 1.00 56.50 86 GLY A N 1
ATOM 666 C CA . GLY A 1 86 ? -4.177 18.700 5.423 1.00 56.50 86 GLY A CA 1
ATOM 667 C C . GLY A 1 86 ? -2.819 18.699 4.710 1.00 56.50 86 GLY A C 1
ATOM 668 O O . GLY A 1 86 ? -2.405 17.671 4.177 1.00 56.50 86 GLY A O 1
ATOM 669 N N . ALA A 1 87 ? -2.120 19.841 4.695 1.00 56.41 87 ALA A N 1
ATOM 670 C CA . ALA A 1 87 ? -0.858 20.009 3.962 1.00 56.41 87 ALA A CA 1
ATOM 671 C C . ALA A 1 87 ? 0.284 19.109 4.481 1.00 56.41 87 ALA A C 1
ATOM 673 O O . ALA A 1 87 ? 0.998 18.525 3.666 1.00 56.41 87 ALA A O 1
ATOM 674 N N . ASP A 1 88 ? 0.409 18.954 5.803 1.00 60.00 88 ASP A N 1
ATOM 675 C CA . ASP A 1 88 ? 1.513 18.208 6.429 1.00 60.00 88 ASP A CA 1
ATOM 676 C C . ASP A 1 88 ? 1.353 16.688 6.262 1.00 60.00 88 ASP A C 1
ATOM 678 O O . ASP A 1 88 ? 2.290 15.994 5.867 1.00 60.00 88 ASP A O 1
ATOM 682 N N . ASP A 1 89 ? 0.133 16.174 6.443 1.00 67.44 89 ASP A N 1
ATOM 683 C CA . ASP A 1 89 ? -0.182 14.752 6.254 1.00 67.44 89 ASP A CA 1
ATOM 684 C C . ASP A 1 89 ? 0.016 14.299 4.803 1.00 67.44 89 ASP A C 1
ATOM 686 O O . ASP A 1 89 ? 0.405 13.159 4.538 1.00 67.44 89 ASP A O 1
ATOM 690 N N . ARG A 1 90 ? -0.238 15.198 3.844 1.00 70.44 90 ARG A N 1
ATOM 691 C CA . ARG A 1 90 ? -0.104 14.904 2.417 1.00 70.44 90 ARG A CA 1
ATOM 692 C C . ARG A 1 90 ? 1.357 14.767 1.996 1.00 70.44 90 ARG A C 1
ATOM 694 O O . ARG A 1 90 ? 1.643 13.909 1.166 1.00 70.44 90 ARG A O 1
ATOM 701 N N . ALA A 1 91 ? 2.267 15.568 2.551 1.00 77.94 91 ALA A N 1
ATOM 702 C CA . ALA A 1 91 ? 3.691 15.491 2.223 1.00 77.94 91 ALA A CA 1
ATOM 703 C C . ALA A 1 91 ? 4.284 14.137 2.642 1.00 77.94 91 ALA A C 1
ATOM 705 O O . ALA A 1 91 ? 4.815 13.422 1.796 1.00 77.94 91 ALA A O 1
ATOM 706 N N . ALA A 1 92 ? 4.074 13.732 3.899 1.00 81.75 92 ALA A N 1
ATOM 707 C CA . ALA A 1 92 ? 4.561 12.449 4.410 1.00 81.75 92 ALA A CA 1
ATOM 708 C C . ALA A 1 92 ? 3.979 11.249 3.639 1.00 81.75 92 ALA A C 1
ATOM 710 O O . ALA A 1 92 ? 4.700 10.324 3.272 1.00 81.75 92 ALA A O 1
ATOM 711 N N . CYS A 1 93 ? 2.680 11.277 3.325 1.00 84.69 93 CYS A N 1
ATOM 712 C CA . CYS A 1 93 ? 2.052 10.227 2.521 1.00 84.69 93 CYS A CA 1
ATOM 713 C C . CYS A 1 93 ? 2.592 10.175 1.081 1.00 84.69 93 CYS A C 1
ATOM 715 O O . CYS A 1 93 ? 2.710 9.092 0.511 1.00 84.69 93 CYS A O 1
ATOM 717 N N . THR A 1 94 ? 2.917 11.33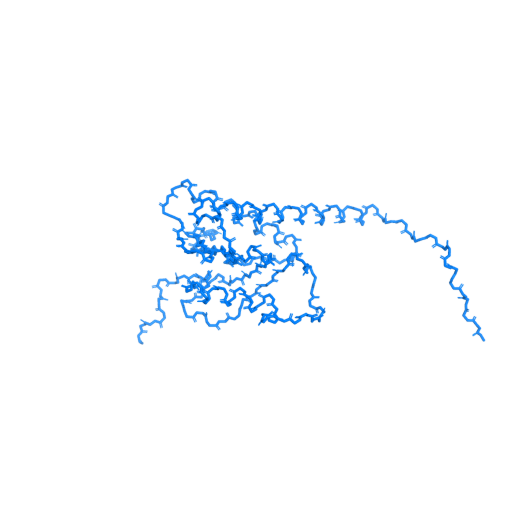2 0.495 1.00 85.25 94 THR A N 1
ATOM 718 C CA . THR A 1 94 ? 3.495 11.422 -0.856 1.00 85.25 94 THR A CA 1
ATOM 719 C C . THR A 1 94 ? 4.908 10.852 -0.885 1.00 85.25 94 THR A C 1
ATOM 721 O O . THR A 1 94 ? 5.239 10.108 -1.804 1.00 85.25 94 THR A O 1
ATOM 724 N N . GLU A 1 95 ? 5.724 11.146 0.128 1.00 88.31 95 GLU A N 1
ATOM 725 C CA . GLU A 1 95 ? 7.066 10.569 0.264 1.00 88.31 95 GLU A CA 1
ATOM 726 C C . GLU A 1 95 ? 7.004 9.045 0.424 1.00 88.31 95 GLU A C 1
ATOM 728 O O . GLU A 1 95 ? 7.680 8.331 -0.310 1.00 88.31 95 GLU A O 1
ATOM 733 N N . LEU A 1 96 ? 6.121 8.531 1.290 1.00 89.69 96 LEU A N 1
ATOM 734 C CA . LEU A 1 96 ? 5.939 7.084 1.464 1.00 89.69 96 LEU A CA 1
ATOM 735 C C . LEU A 1 96 ? 5.451 6.387 0.188 1.00 89.69 96 LEU A C 1
ATOM 737 O O . LEU A 1 96 ? 5.893 5.278 -0.113 1.00 89.69 96 LEU A O 1
ATOM 741 N N . HIS A 1 97 ? 4.556 7.022 -0.574 1.00 89.94 97 HIS A N 1
ATOM 742 C CA . HIS A 1 97 ? 4.122 6.511 -1.877 1.00 89.94 97 HIS A CA 1
ATOM 743 C C . HIS A 1 97 ? 5.283 6.458 -2.875 1.00 89.94 97 HIS A C 1
ATOM 745 O O . HIS A 1 97 ? 5.487 5.427 -3.515 1.00 89.94 97 HIS A O 1
ATOM 751 N N . ALA A 1 98 ? 6.077 7.527 -2.971 1.00 87.88 98 ALA A N 1
ATOM 752 C CA . ALA A 1 98 ? 7.228 7.587 -3.866 1.00 87.88 98 ALA A CA 1
ATOM 753 C C . ALA A 1 98 ? 8.299 6.546 -3.501 1.00 87.88 98 ALA A C 1
ATOM 755 O O . ALA A 1 98 ? 8.795 5.844 -4.386 1.00 87.88 98 ALA A O 1
ATOM 756 N N . ASP A 1 99 ? 8.606 6.393 -2.211 1.00 89.62 99 ASP A N 1
ATOM 757 C CA . ASP A 1 99 ? 9.541 5.383 -1.711 1.00 89.62 99 ASP A CA 1
ATOM 758 C C . ASP A 1 99 ? 9.043 3.962 -2.016 1.00 89.62 99 ASP A C 1
ATOM 760 O O . ASP A 1 99 ? 9.825 3.104 -2.439 1.00 89.62 99 ASP A O 1
ATOM 764 N N . LEU A 1 100 ? 7.735 3.713 -1.867 1.00 90.31 100 LEU A N 1
ATOM 765 C CA . LEU A 1 100 ? 7.116 2.429 -2.198 1.00 90.31 100 LEU A CA 1
ATOM 766 C C . LEU A 1 100 ? 7.218 2.119 -3.695 1.00 90.31 100 LEU A C 1
ATOM 768 O O . LEU A 1 100 ? 7.680 1.041 -4.072 1.00 90.31 100 LEU A O 1
ATOM 772 N N . VAL A 1 101 ? 6.811 3.062 -4.549 1.00 87.19 101 VAL A N 1
ATOM 773 C CA . VAL A 1 101 ? 6.880 2.941 -6.014 1.00 87.19 101 VAL A CA 1
ATOM 774 C C . VAL A 1 101 ? 8.317 2.697 -6.465 1.00 87.19 101 VAL A C 1
ATOM 776 O O . VAL A 1 101 ? 8.562 1.831 -7.306 1.00 87.19 101 VAL A O 1
ATOM 779 N N . TRP A 1 102 ? 9.281 3.415 -5.884 1.00 85.31 102 TRP A N 1
ATOM 780 C CA . TRP A 1 102 ? 10.697 3.237 -6.186 1.00 85.31 102 TRP A CA 1
ATOM 781 C C . TRP A 1 102 ? 11.192 1.839 -5.791 1.00 85.31 102 TRP A C 1
ATOM 783 O O . TRP A 1 102 ? 11.774 1.136 -6.623 1.00 85.31 102 TRP A O 1
ATOM 793 N N . ALA A 1 103 ? 10.905 1.392 -4.563 1.00 85.31 103 ALA A N 1
ATOM 794 C CA . ALA A 1 103 ? 11.305 0.071 -4.079 1.00 85.31 103 ALA A CA 1
ATOM 795 C C . ALA A 1 103 ? 10.679 -1.068 -4.912 1.00 85.31 103 ALA A C 1
ATOM 797 O O . ALA A 1 103 ? 11.347 -2.057 -5.237 1.00 85.31 103 ALA A O 1
ATOM 798 N N . LEU A 1 104 ? 9.415 -0.914 -5.322 1.00 83.56 104 LEU A N 1
ATOM 799 C CA . LEU A 1 104 ? 8.705 -1.857 -6.192 1.00 83.56 104 LEU A CA 1
ATOM 800 C C . LEU A 1 104 ? 9.235 -1.861 -7.628 1.00 83.56 104 LEU A C 1
ATOM 802 O O . LEU A 1 104 ? 9.409 -2.932 -8.215 1.00 83.56 104 LEU A O 1
ATOM 806 N N . GLY A 1 105 ? 9.536 -0.695 -8.204 1.00 77.25 105 GLY A N 1
ATOM 807 C CA . GLY A 1 105 ? 10.114 -0.591 -9.548 1.00 77.25 105 GLY A CA 1
ATOM 808 C C . GLY A 1 105 ? 11.442 -1.345 -9.660 1.00 77.25 105 GLY A C 1
ATOM 809 O O . GLY A 1 105 ? 11.699 -2.041 -10.644 1.00 77.25 105 GLY A O 1
ATOM 810 N N . MET A 1 106 ? 12.245 -1.305 -8.597 1.00 75.19 106 MET A N 1
ATOM 811 C CA . MET A 1 106 ? 13.500 -2.049 -8.495 1.00 75.19 106 MET A CA 1
ATOM 812 C C . MET A 1 106 ? 13.308 -3.575 -8.378 1.00 75.19 106 MET A C 1
ATOM 814 O O . MET A 1 106 ? 14.191 -4.324 -8.796 1.00 75.19 106 MET A O 1
ATOM 818 N N . HIS A 1 107 ? 12.169 -4.048 -7.853 1.00 71.31 107 HIS A N 1
ATOM 819 C CA . HIS A 1 107 ? 11.835 -5.478 -7.768 1.00 71.31 107 HIS A CA 1
ATOM 820 C C . HIS A 1 107 ? 11.217 -6.034 -9.054 1.00 71.31 107 HIS A C 1
ATOM 822 O O . HIS A 1 107 ? 11.445 -7.190 -9.399 1.00 71.31 107 HIS A O 1
ATOM 828 N N . THR A 1 108 ? 10.419 -5.230 -9.752 1.00 66.75 108 THR A N 1
ATOM 829 C CA . THR A 1 108 ? 9.536 -5.717 -10.824 1.00 66.75 108 THR A CA 1
ATOM 830 C C . THR A 1 108 ? 10.086 -5.462 -12.220 1.00 66.75 108 THR A C 1
ATOM 832 O O . THR A 1 108 ? 9.546 -5.988 -13.190 1.00 66.75 108 THR A O 1
ATOM 835 N N . ALA A 1 109 ? 11.148 -4.651 -12.332 1.00 63.75 109 ALA A N 1
ATOM 836 C CA . ALA A 1 109 ? 11.713 -4.184 -13.600 1.00 63.75 109 ALA A CA 1
ATOM 837 C C . ALA A 1 109 ? 10.660 -3.573 -14.553 1.00 63.75 109 ALA A C 1
ATOM 839 O O . ALA A 1 109 ? 10.874 -3.504 -15.764 1.00 63.75 109 ALA A O 1
ATOM 840 N N . SER A 1 110 ? 9.527 -3.129 -14.001 1.00 58.94 110 SER A N 1
ATOM 841 C CA . SER A 1 110 ? 8.373 -2.589 -14.715 1.00 58.94 110 SER A CA 1
ATOM 842 C C . SER A 1 110 ? 7.993 -1.227 -14.139 1.00 58.94 110 SER A C 1
ATOM 844 O O . SER A 1 110 ? 8.337 -0.906 -12.998 1.00 58.94 110 SER A O 1
ATOM 846 N N . SER A 1 111 ? 7.286 -0.413 -14.924 1.00 62.56 111 SER A N 1
ATOM 847 C CA . SER A 1 111 ? 6.656 0.801 -14.408 1.00 62.56 111 SER A CA 1
ATOM 848 C C . SER A 1 111 ? 5.546 0.394 -13.442 1.00 62.56 111 SER A C 1
ATOM 850 O O . SER A 1 111 ? 4.488 -0.065 -13.874 1.00 62.56 111 SER A O 1
ATOM 852 N N . CYS A 1 112 ? 5.815 0.521 -12.143 1.00 64.06 112 CYS A N 1
ATOM 853 C CA . CYS A 1 112 ? 4.836 0.281 -11.091 1.00 64.06 112 CYS A CA 1
ATOM 854 C C . CYS A 1 112 ? 3.584 1.136 -11.361 1.00 64.06 112 CYS A C 1
ATOM 856 O O . CYS A 1 112 ? 3.742 2.326 -11.651 1.00 64.06 112 CYS A O 1
ATOM 858 N N . PRO A 1 113 ? 2.364 0.574 -11.277 1.00 69.81 113 PRO A N 1
ATOM 859 C CA . PRO A 1 113 ? 1.151 1.372 -11.395 1.00 69.81 113 PRO A CA 1
ATOM 860 C C . PRO A 1 113 ? 1.140 2.440 -10.307 1.00 69.81 113 PRO A C 1
ATOM 862 O O . PRO A 1 113 ? 1.545 2.167 -9.174 1.00 69.81 113 PRO A O 1
ATOM 865 N N . GLY A 1 114 ? 0.661 3.639 -10.629 1.00 68.12 114 GLY A N 1
ATOM 866 C CA . GLY A 1 114 ? 0.540 4.689 -9.632 1.00 68.12 114 GLY A CA 1
ATOM 867 C C . GLY A 1 114 ? -0.455 4.339 -8.516 1.00 68.12 114 GLY A C 1
ATOM 868 O O . GLY A 1 114 ? -0.184 4.615 -7.345 1.00 68.12 114 GLY A O 1
ATOM 869 N N . GLY A 1 115 ? -1.599 3.736 -8.859 1.00 82.31 115 GLY A N 1
ATOM 870 C CA . GLY A 1 115 ? -2.605 3.319 -7.882 1.00 82.31 115 GLY A CA 1
ATOM 871 C C . GLY A 1 115 ? -2.148 2.070 -7.138 1.00 82.31 115 GLY A C 1
ATOM 872 O O . GLY A 1 115 ? -1.950 1.027 -7.756 1.00 82.31 115 GLY A O 1
ATOM 873 N N . LEU A 1 116 ? -1.996 2.152 -5.815 1.00 88.75 116 LEU A N 1
ATOM 874 C CA . LEU A 1 116 ? -1.486 1.050 -4.993 1.00 88.75 116 LEU A CA 1
ATOM 875 C C . LEU A 1 116 ? -2.393 0.795 -3.791 1.00 88.75 116 LEU A C 1
ATOM 877 O O . LEU A 1 116 ? -2.777 1.734 -3.095 1.00 88.75 116 LEU A O 1
ATOM 881 N N . ALA A 1 117 ? -2.680 -0.476 -3.510 1.00 91.31 117 ALA A N 1
ATOM 882 C CA . ALA A 1 117 ? -3.215 -0.905 -2.223 1.00 91.31 117 ALA A CA 1
ATOM 883 C C . ALA A 1 117 ? -2.275 -1.921 -1.564 1.00 91.31 117 ALA A C 1
ATOM 885 O O . ALA A 1 117 ? -1.770 -2.838 -2.211 1.00 91.31 117 ALA A O 1
ATOM 886 N N . VAL A 1 118 ? -2.037 -1.743 -0.268 1.00 92.94 118 VAL A N 1
ATOM 887 C CA . VAL A 1 118 ? -1.004 -2.437 0.503 1.00 92.94 118 VAL A CA 1
ATOM 888 C C . VAL A 1 118 ? -1.636 -3.101 1.716 1.00 92.94 118 VAL A C 1
ATOM 890 O O . VAL A 1 118 ? -2.016 -2.423 2.669 1.00 92.94 118 VAL A O 1
ATOM 893 N N . ALA A 1 119 ? -1.728 -4.427 1.697 1.00 92.81 119 ALA A N 1
ATOM 894 C CA . ALA A 1 119 ? -2.079 -5.240 2.853 1.00 92.81 119 ALA A CA 1
ATOM 895 C C . ALA A 1 119 ? -0.817 -5.461 3.703 1.00 92.81 119 ALA A C 1
ATOM 897 O O . ALA A 1 119 ? -0.031 -6.377 3.452 1.00 92.81 119 ALA A O 1
ATOM 898 N N . ILE A 1 120 ? -0.594 -4.582 4.684 1.00 92.44 120 ILE A N 1
ATOM 899 C CA . ILE A 1 120 ? 0.682 -4.469 5.410 1.00 92.44 120 ILE A CA 1
ATOM 900 C C . ILE A 1 120 ? 0.998 -5.736 6.207 1.00 92.44 120 ILE A C 1
ATOM 902 O O . ILE A 1 120 ? 2.134 -6.204 6.204 1.00 92.44 120 ILE A O 1
ATOM 906 N N . ASP A 1 121 ? 0.007 -6.293 6.907 1.00 90.31 121 ASP A N 1
ATOM 907 C CA . ASP A 1 121 ? 0.217 -7.453 7.782 1.00 90.31 121 ASP A CA 1
ATOM 908 C C . ASP A 1 121 ? 0.548 -8.725 7.002 1.00 90.31 121 ASP A C 1
ATOM 910 O O . ASP A 1 121 ? 1.262 -9.588 7.502 1.00 90.31 121 ASP A O 1
ATOM 914 N N . GLN A 1 122 ? 0.070 -8.810 5.763 1.00 88.25 122 GLN A N 1
ATOM 915 C CA . GLN A 1 122 ? 0.361 -9.910 4.853 1.00 88.25 122 GLN A CA 1
ATOM 916 C C . GLN A 1 122 ? 1.506 -9.583 3.888 1.00 88.25 122 GLN A C 1
ATOM 918 O O . GLN A 1 122 ? 1.861 -10.419 3.063 1.00 88.25 122 GLN A O 1
ATOM 923 N N . GLN A 1 123 ? 2.079 -8.377 3.985 1.00 89.44 123 GLN A N 1
ATOM 924 C CA . GLN A 1 123 ? 3.131 -7.868 3.106 1.00 89.44 123 GLN A CA 1
ATOM 925 C C . GLN A 1 123 ? 2.806 -8.059 1.617 1.00 89.44 123 GLN A C 1
ATOM 927 O O . GLN A 1 123 ? 3.649 -8.482 0.818 1.00 89.44 123 GLN A O 1
ATOM 932 N N . MET A 1 124 ? 1.553 -7.774 1.256 1.00 88.44 124 MET A N 1
ATOM 933 C CA . MET A 1 124 ? 1.065 -7.894 -0.114 1.00 88.44 124 MET A CA 1
ATOM 934 C C . MET A 1 124 ? 0.669 -6.541 -0.668 1.00 88.44 124 MET A C 1
ATOM 936 O O . MET A 1 124 ? 0.098 -5.703 0.028 1.00 88.44 124 MET A O 1
ATOM 940 N N . ILE A 1 125 ? 0.994 -6.332 -1.934 1.00 88.56 125 ILE A N 1
ATOM 941 C CA . ILE A 1 125 ? 0.787 -5.079 -2.638 1.00 88.56 125 ILE A CA 1
ATOM 942 C C . ILE A 1 125 ? 0.093 -5.409 -3.946 1.00 88.56 125 ILE A C 1
ATOM 944 O O . ILE A 1 125 ? 0.572 -6.246 -4.707 1.00 88.56 125 ILE A O 1
ATOM 948 N N . ALA A 1 126 ? -1.022 -4.742 -4.200 1.00 86.81 126 ALA A N 1
ATOM 949 C CA . ALA A 1 126 ? -1.711 -4.794 -5.472 1.00 86.81 126 ALA A CA 1
ATOM 950 C C . ALA A 1 126 ? -1.645 -3.416 -6.131 1.00 86.81 126 ALA A C 1
ATOM 952 O O . ALA A 1 126 ? -1.916 -2.390 -5.501 1.00 86.81 126 ALA A O 1
ATOM 953 N N . GLY A 1 127 ? -1.248 -3.407 -7.395 1.00 85.12 127 GLY A N 1
ATOM 954 C CA . GLY A 1 127 ? -1.226 -2.234 -8.241 1.00 85.12 127 GLY A CA 1
ATOM 955 C C . GLY A 1 127 ? -2.405 -2.235 -9.195 1.00 85.12 127 GLY A C 1
ATOM 956 O O . GLY A 1 127 ? -2.803 -3.255 -9.757 1.00 85.12 127 GLY A O 1
ATOM 957 N N . TYR A 1 128 ? -2.953 -1.050 -9.365 1.00 80.25 128 TYR A N 1
ATOM 958 C CA . TYR A 1 128 ? -4.197 -0.777 -10.043 1.00 80.25 128 TYR A CA 1
ATOM 959 C C . TYR A 1 128 ? -3.915 0.325 -11.093 1.00 80.25 128 TYR A C 1
ATOM 961 O O . TYR A 1 128 ? -3.155 1.258 -10.822 1.00 80.25 128 TYR A O 1
ATOM 969 N N . PRO A 1 129 ? -4.441 0.209 -12.324 1.00 71.38 129 PRO A N 1
ATOM 970 C CA . PRO A 1 129 ? -4.156 1.092 -13.427 1.00 71.38 129 PRO A CA 1
ATOM 971 C C . PRO A 1 129 ? -4.657 2.505 -13.160 1.00 71.38 129 PRO A C 1
ATOM 973 O O . PRO A 1 129 ? -5.738 2.762 -12.620 1.00 71.38 129 PRO A O 1
ATOM 976 N N . GLU A 1 130 ? -3.857 3.443 -13.640 1.00 63.28 130 GLU A N 1
ATOM 977 C CA . GLU A 1 130 ? -4.167 4.857 -13.630 1.00 63.28 130 GLU A CA 1
ATOM 978 C C . GLU A 1 130 ? -5.159 5.167 -14.757 1.00 63.28 130 GLU A C 1
ATOM 980 O O . GLU A 1 130 ? -4.744 5.426 -15.885 1.00 63.28 130 GLU A O 1
ATOM 985 N N . GLY A 1 131 ? -6.472 5.165 -14.513 1.00 54.47 131 GLY A N 1
ATOM 986 C CA . GLY A 1 131 ? -7.354 5.539 -15.627 1.00 54.47 131 GLY A CA 1
ATOM 987 C C . GLY A 1 131 ? -8.840 5.277 -15.557 1.00 54.47 131 GLY A C 1
ATOM 988 O O . GLY A 1 131 ? -9.562 5.901 -16.325 1.00 54.47 131 GLY A O 1
ATOM 989 N N . HIS A 1 132 ? -9.296 4.350 -14.725 1.00 49.91 132 HIS A N 1
ATOM 990 C CA . HIS A 1 132 ? -10.604 3.734 -14.953 1.00 49.91 132 HIS A CA 1
ATOM 991 C C . HIS A 1 132 ? -11.692 4.355 -14.090 1.00 49.91 132 HIS A C 1
ATOM 993 O O . HIS A 1 132 ? -11.446 4.605 -12.914 1.00 49.91 132 HIS A O 1
ATOM 999 N N . CYS A 1 133 ? -12.873 4.564 -14.682 1.00 40.97 133 CYS A N 1
ATOM 1000 C CA . CYS A 1 133 ? -14.074 5.050 -14.006 1.00 40.97 133 CYS A CA 1
ATOM 1001 C C . CYS A 1 133 ? -14.394 4.232 -12.740 1.00 40.97 133 CYS A C 1
ATOM 1003 O O . CYS A 1 133 ? -13.907 3.113 -12.577 1.00 40.97 133 CYS A O 1
ATOM 1005 N N . GLY A 1 134 ? -15.224 4.784 -11.845 1.00 43.56 134 GLY A N 1
ATOM 1006 C CA . GLY A 1 134 ? -15.549 4.185 -10.538 1.00 43.56 134 GLY A CA 1
ATOM 1007 C C . GLY A 1 134 ? -16.141 2.765 -10.572 1.00 43.56 134 GLY A C 1
ATOM 1008 O O . GLY A 1 134 ? -16.251 2.138 -9.527 1.00 43.56 134 GLY A O 1
ATOM 1009 N N . HIS A 1 135 ? -16.466 2.235 -11.755 1.00 45.06 135 HIS A N 1
ATOM 1010 C CA . HIS A 1 135 ? -16.977 0.881 -11.999 1.00 45.06 135 HIS A CA 1
ATOM 1011 C C . HIS A 1 135 ? -15.886 -0.104 -12.432 1.00 45.06 135 HIS A C 1
ATOM 1013 O O . HIS A 1 135 ? -16.075 -0.886 -13.368 1.00 45.06 135 HIS A O 1
ATOM 1019 N N . TRP A 1 136 ? -14.697 -0.040 -11.835 1.00 47.28 136 TRP A N 1
ATOM 1020 C CA . TRP A 1 136 ? -13.693 -1.026 -12.192 1.00 47.28 136 TRP A CA 1
ATOM 1021 C C . TRP A 1 136 ? -13.910 -2.352 -11.461 1.00 47.28 136 TRP A C 1
ATOM 1023 O O . TRP A 1 136 ? -13.503 -2.522 -10.316 1.00 47.28 136 TRP A O 1
ATOM 1033 N N . ASP A 1 137 ? -14.494 -3.299 -12.194 1.00 54.22 137 ASP A N 1
ATOM 1034 C CA . ASP A 1 137 ? -14.746 -4.683 -11.767 1.00 54.22 137 ASP A CA 1
ATOM 1035 C C . ASP A 1 137 ? -13.565 -5.640 -12.049 1.00 54.22 137 ASP A C 1
ATOM 1037 O O . ASP A 1 137 ? -13.728 -6.861 -12.038 1.00 54.22 137 ASP A O 1
ATOM 1041 N N . GLY A 1 138 ? -12.385 -5.121 -12.402 1.00 56.75 138 GLY A N 1
ATOM 1042 C CA . GLY A 1 138 ? -11.260 -5.946 -12.846 1.00 56.75 138 GLY A CA 1
ATOM 1043 C C . GLY A 1 138 ? -10.247 -6.264 -11.750 1.00 56.75 138 GLY A C 1
ATOM 1044 O O . GLY A 1 138 ? -10.075 -5.526 -10.783 1.00 56.75 138 GLY A O 1
ATOM 1045 N N . GLU A 1 139 ? -9.543 -7.374 -11.951 1.00 65.06 139 GLU A N 1
ATOM 1046 C CA . GLU A 1 139 ? -8.415 -7.805 -11.124 1.00 65.06 139 GLU A CA 1
ATOM 1047 C C . GLU A 1 139 ? -7.268 -6.774 -11.152 1.00 65.06 139 GLU A C 1
ATOM 1049 O O . GLU A 1 139 ? -7.112 -6.045 -12.141 1.00 65.06 139 GLU A O 1
ATOM 1054 N N . PRO A 1 140 ? -6.444 -6.687 -10.091 1.00 70.44 140 PRO A N 1
ATOM 1055 C CA . PRO A 1 140 ? -5.273 -5.816 -10.085 1.00 70.44 140 PRO A CA 1
ATOM 1056 C C . PRO A 1 140 ? -4.350 -6.103 -11.278 1.00 70.44 140 PRO A C 1
ATOM 1058 O O . PRO A 1 140 ? -4.122 -7.243 -11.670 1.00 70.44 140 PRO A O 1
ATOM 1061 N N . VAL A 1 141 ? -3.768 -5.050 -11.855 1.00 75.31 141 VAL A N 1
ATOM 1062 C CA . VAL A 1 141 ? -2.830 -5.178 -12.992 1.00 75.31 141 VAL A CA 1
ATOM 1063 C C . VAL A 1 141 ? -1.434 -5.607 -12.551 1.00 75.31 141 VAL A C 1
ATOM 1065 O O . VAL A 1 141 ? -0.575 -5.916 -13.376 1.00 75.31 141 VAL A O 1
ATOM 1068 N N . PHE A 1 142 ? -1.191 -5.570 -11.246 1.00 77.38 142 PHE A N 1
ATOM 1069 C CA . PHE A 1 142 ? 0.080 -5.878 -10.632 1.00 77.38 142 PHE A CA 1
ATOM 1070 C C . PHE A 1 142 ? -0.148 -6.453 -9.240 1.00 77.38 142 PHE A C 1
ATOM 1072 O O . PHE A 1 142 ? -0.944 -5.923 -8.472 1.00 77.38 142 PHE A O 1
ATOM 1079 N N . GLU A 1 143 ? 0.609 -7.482 -8.885 1.00 79.00 143 GLU A N 1
ATOM 1080 C CA . GLU A 1 143 ? 0.612 -8.054 -7.546 1.00 79.00 143 GLU A CA 1
ATOM 1081 C C . GLU A 1 143 ? 2.031 -8.382 -7.122 1.00 79.00 143 GLU A C 1
ATOM 1083 O O . GLU A 1 143 ? 2.842 -8.885 -7.903 1.00 79.00 143 GLU A O 1
ATOM 1088 N N . PHE A 1 144 ? 2.317 -8.136 -5.852 1.00 80.25 144 PHE A N 1
ATOM 1089 C CA . PHE A 1 144 ? 3.606 -8.413 -5.258 1.00 80.25 144 PHE A CA 1
ATOM 1090 C C . PHE A 1 144 ? 3.445 -8.885 -3.820 1.00 80.25 144 PHE A C 1
ATOM 1092 O O . PHE A 1 144 ? 2.685 -8.308 -3.044 1.00 80.25 144 PHE A O 1
ATOM 1099 N N . SER A 1 145 ? 4.196 -9.922 -3.459 1.00 83.00 145 SER A N 1
ATOM 1100 C CA . SER A 1 145 ? 4.317 -10.413 -2.089 1.00 83.00 145 SER A CA 1
ATOM 1101 C C . SER A 1 145 ? 5.781 -10.360 -1.682 1.00 83.00 145 SER A C 1
ATOM 1103 O O . SER A 1 145 ? 6.635 -10.925 -2.366 1.00 83.00 145 SER A O 1
ATOM 1105 N N . VAL A 1 146 ? 6.070 -9.702 -0.558 1.00 79.25 146 VAL A N 1
ATOM 1106 C CA . VAL A 1 146 ? 7.443 -9.611 -0.032 1.00 79.25 146 VAL A CA 1
ATOM 1107 C C . VAL A 1 146 ? 7.987 -10.988 0.341 1.00 79.25 146 VAL A C 1
ATOM 1109 O O . VAL A 1 146 ? 9.150 -11.273 0.076 1.00 79.25 146 VAL A O 1
ATOM 1112 N N . ASP A 1 147 ? 7.138 -11.866 0.879 1.00 71.94 147 ASP A N 1
ATOM 1113 C CA . ASP A 1 147 ? 7.520 -13.222 1.288 1.00 71.94 147 ASP A CA 1
ATOM 1114 C C . ASP A 1 147 ? 7.664 -14.190 0.095 1.00 71.94 147 ASP A C 1
ATOM 1116 O O . ASP A 1 147 ? 8.194 -15.295 0.240 1.00 71.94 147 ASP A O 1
ATOM 1120 N N . ARG A 1 148 ? 7.210 -13.793 -1.105 1.00 64.38 148 ARG A N 1
ATOM 1121 C CA . ARG A 1 148 ? 7.388 -14.538 -2.365 1.00 64.38 148 ARG A CA 1
ATOM 1122 C C . ARG A 1 148 ? 7.796 -13.605 -3.510 1.00 64.38 148 ARG A C 1
ATOM 1124 O O . ARG A 1 148 ? 7.020 -13.408 -4.445 1.00 64.38 148 ARG A O 1
ATOM 1131 N N . PRO A 1 149 ? 9.030 -13.073 -3.501 1.00 54.84 149 PRO A N 1
ATOM 1132 C CA . PRO A 1 149 ? 9.474 -12.086 -4.483 1.00 54.84 149 PRO A CA 1
ATOM 1133 C C . PRO A 1 149 ? 9.800 -12.680 -5.874 1.00 54.84 149 PRO A C 1
ATOM 1135 O O . PRO A 1 149 ? 10.498 -12.050 -6.664 1.00 54.84 149 PRO A O 1
ATOM 1138 N N . ALA A 1 150 ? 9.306 -13.878 -6.213 1.00 46.06 150 ALA A N 1
ATOM 1139 C CA . ALA A 1 150 ? 9.490 -14.512 -7.518 1.00 46.06 150 ALA A CA 1
ATOM 1140 C C . ALA A 1 150 ? 8.202 -15.210 -7.984 1.00 46.06 150 ALA A C 1
ATOM 1142 O O . ALA A 1 150 ? 7.497 -15.820 -7.181 1.00 46.06 150 ALA A O 1
ATOM 1143 N N . LEU A 1 151 ? 7.933 -15.093 -9.291 1.00 38.78 151 LEU A N 1
ATOM 1144 C CA . LEU A 1 151 ? 6.826 -15.695 -10.037 1.00 38.78 151 LEU A CA 1
ATOM 1145 C C . LEU A 1 151 ? 6.360 -17.053 -9.484 1.00 38.78 151 LEU A C 1
ATOM 1147 O O . LEU A 1 151 ? 7.154 -17.974 -9.314 1.00 38.78 151 LEU A O 1
ATOM 1151 N N . LEU A 1 152 ? 5.042 -17.134 -9.284 1.00 37.16 152 LEU A N 1
ATOM 1152 C CA . LEU A 1 152 ? 4.207 -18.306 -9.017 1.00 37.16 152 LEU A CA 1
ATOM 1153 C C . LEU A 1 152 ? 4.819 -19.654 -9.451 1.00 37.16 152 LEU A C 1
ATOM 1155 O O . LEU A 1 152 ? 4.643 -20.080 -10.588 1.00 37.16 152 LEU A O 1
ATOM 1159 N N . GLU A 1 153 ? 5.379 -20.402 -8.500 1.00 32.72 153 GLU A N 1
ATOM 1160 C CA . GLU A 1 153 ? 5.230 -21.858 -8.491 1.00 32.72 153 GLU A CA 1
ATOM 1161 C C . GLU A 1 153 ? 4.534 -22.290 -7.197 1.00 32.72 153 GLU A C 1
ATOM 1163 O O . GLU A 1 153 ? 5.093 -22.295 -6.104 1.00 32.72 153 GLU A O 1
ATOM 1168 N N . ALA A 1 154 ? 3.251 -22.589 -7.394 1.00 40.09 154 ALA A N 1
ATOM 1169 C CA . ALA A 1 154 ? 2.392 -23.514 -6.674 1.00 40.09 154 ALA A CA 1
ATOM 1170 C C . ALA A 1 154 ? 2.321 -23.461 -5.131 1.00 40.09 154 ALA A C 1
ATOM 1172 O O . ALA A 1 154 ? 3.171 -23.945 -4.391 1.00 40.09 154 ALA A O 1
ATOM 1173 N N . SER A 1 155 ? 1.099 -23.112 -4.712 1.00 42.88 155 SER A N 1
ATOM 1174 C CA . SER A 1 155 ? 0.322 -23.708 -3.615 1.00 42.88 155 SER A CA 1
ATOM 1175 C C . SER A 1 155 ? 0.764 -23.468 -2.170 1.00 42.88 155 SER A C 1
ATOM 1177 O O . SER A 1 155 ? 1.670 -24.110 -1.656 1.00 42.88 155 SER A O 1
ATOM 1179 N N . THR A 1 156 ? -0.049 -22.681 -1.459 1.00 35.75 156 THR A N 1
ATOM 1180 C CA . THR A 1 156 ? -0.431 -22.994 -0.071 1.00 35.75 156 THR A CA 1
ATOM 1181 C C . THR A 1 156 ? -1.923 -22.706 0.145 1.00 35.75 156 THR A C 1
ATOM 1183 O O . THR A 1 156 ? -2.437 -21.769 -0.466 1.00 35.75 156 THR A O 1
ATOM 1186 N N . PRO A 1 157 ? -2.611 -23.514 0.972 1.00 50.47 157 PRO A N 1
ATOM 1187 C CA . PRO A 1 157 ? -4.047 -23.419 1.229 1.00 50.47 157 PRO A CA 1
ATOM 1188 C C . PRO A 1 157 ? -4.394 -22.402 2.340 1.00 50.47 157 PRO A C 1
ATOM 1190 O O . PRO A 1 157 ? -3.545 -22.116 3.178 1.00 50.47 157 PRO A O 1
ATOM 1193 N N . GLU A 1 158 ? -5.667 -21.967 2.344 1.00 39.41 158 GLU A N 1
ATOM 1194 C CA . GLU A 1 158 ? -6.405 -21.065 3.273 1.00 39.41 158 GLU A CA 1
ATOM 1195 C C . GLU A 1 158 ? -6.587 -19.590 2.843 1.00 39.41 158 GLU A C 1
ATOM 1197 O O . GLU A 1 158 ? -5.703 -18.964 2.267 1.00 39.41 158 GLU A O 1
ATOM 1202 N N . PRO A 1 159 ? -7.763 -19.002 3.145 1.00 46.50 159 PRO A N 1
ATOM 1203 C CA . PRO A 1 159 ? -8.923 -18.879 2.253 1.00 46.50 159 PRO A CA 1
ATOM 1204 C C . PRO A 1 159 ? -8.744 -17.896 1.074 1.00 46.50 159 PRO A C 1
ATOM 1206 O O . PRO A 1 159 ? -9.658 -17.760 0.266 1.00 46.50 159 PRO A O 1
ATOM 1209 N N . TYR A 1 160 ? -7.588 -17.242 0.938 1.00 48.25 160 TYR A N 1
ATOM 1210 C CA . TYR A 1 160 ? -7.280 -16.320 -0.159 1.00 48.25 160 TYR A CA 1
ATOM 1211 C C . TYR A 1 160 ? -6.243 -16.986 -1.070 1.00 48.25 160 TYR A C 1
ATOM 1213 O O . TYR A 1 160 ? -5.079 -17.125 -0.709 1.00 48.25 160 TYR A O 1
ATOM 1221 N N . CYS A 1 161 ? -6.667 -17.476 -2.237 1.00 45.34 161 CYS A N 1
ATOM 1222 C CA . CYS A 1 161 ? -5.883 -18.427 -3.035 1.00 45.34 161 CYS A CA 1
ATOM 1223 C C . CYS A 1 161 ? -4.624 -17.853 -3.725 1.00 45.34 161 CYS A C 1
ATOM 1225 O O . CYS A 1 161 ? -3.854 -18.626 -4.295 1.00 45.34 161 CYS A O 1
ATOM 1227 N N . CYS A 1 162 ? -4.367 -16.542 -3.639 1.00 57.34 162 CYS A N 1
ATOM 1228 C CA . CYS A 1 162 ? -3.107 -15.872 -3.996 1.00 57.34 162 CYS A CA 1
ATOM 1229 C C . CYS A 1 162 ? -3.150 -14.385 -3.576 1.00 57.34 162 CYS A C 1
ATOM 1231 O O . CYS A 1 162 ? -4.183 -13.904 -3.099 1.00 57.34 162 CYS A O 1
ATOM 1233 N N . ALA A 1 163 ? -2.041 -13.655 -3.774 1.00 56.00 163 ALA A N 1
ATOM 1234 C CA . ALA A 1 163 ? -1.963 -12.203 -3.562 1.00 56.00 163 ALA A CA 1
ATOM 1235 C C . ALA A 1 163 ? -3.120 -11.442 -4.235 1.00 56.00 163 ALA A C 1
ATOM 1237 O O . ALA A 1 163 ? -3.688 -10.531 -3.629 1.00 56.00 163 ALA A O 1
ATOM 1238 N N . GLY A 1 164 ? -3.538 -11.916 -5.408 1.00 60.62 164 GLY A N 1
ATOM 1239 C CA . GLY A 1 164 ? -4.613 -11.343 -6.205 1.00 60.62 164 GLY A CA 1
ATOM 1240 C C . GLY A 1 164 ? -6.002 -11.416 -5.656 1.00 60.62 164 GLY A C 1
ATOM 1241 O O . GLY A 1 164 ? -6.849 -10.645 -6.079 1.00 60.62 164 GLY A O 1
ATOM 1242 N N . HIS A 1 165 ? -6.237 -12.262 -4.662 1.00 70.44 165 HIS A N 1
ATOM 1243 C CA . HIS A 1 165 ? -7.547 -12.337 -4.032 1.00 70.44 165 HIS A CA 1
ATOM 1244 C C . HIS A 1 165 ? -7.567 -11.697 -2.650 1.00 70.44 165 HIS A C 1
ATOM 1246 O O . HIS A 1 165 ? -8.630 -11.266 -2.212 1.00 70.44 165 HIS A O 1
ATOM 1252 N N . LEU A 1 166 ? -6.425 -11.586 -1.954 1.00 77.06 166 LEU A N 1
ATOM 1253 C CA . LEU A 1 166 ? -6.437 -10.979 -0.623 1.00 77.06 166 LEU A CA 1
ATOM 1254 C C . LEU A 1 166 ? -6.725 -9.482 -0.694 1.00 77.06 166 LEU A C 1
ATOM 1256 O O . LEU A 1 166 ? -7.579 -9.001 0.045 1.00 77.06 166 LEU A O 1
ATOM 1260 N N . VAL A 1 167 ? -5.989 -8.731 -1.517 1.00 85.00 167 VAL A N 1
ATOM 1261 C CA . VAL A 1 167 ? -6.129 -7.270 -1.512 1.00 85.00 167 VAL A CA 1
ATOM 1262 C C . VAL A 1 167 ? -7.527 -6.850 -1.981 1.00 85.00 167 VAL A C 1
ATOM 1264 O O . VAL A 1 167 ? -8.139 -6.055 -1.267 1.00 85.00 167 VAL A O 1
ATOM 1267 N N . PRO A 1 168 ? -8.101 -7.423 -3.060 1.00 83.12 168 PRO A N 1
ATOM 1268 C CA . PRO A 1 168 ? -9.502 -7.182 -3.406 1.00 83.12 168 PRO A CA 1
ATOM 1269 C C . PRO A 1 168 ? -10.483 -7.566 -2.295 1.00 83.12 168 PRO A C 1
ATOM 1271 O O . PRO A 1 168 ? -11.364 -6.775 -1.972 1.00 83.12 168 PRO A O 1
ATOM 1274 N N . ALA A 1 169 ? -10.296 -8.711 -1.629 1.00 82.44 169 ALA A N 1
ATOM 1275 C CA . ALA A 1 169 ? -11.166 -9.102 -0.520 1.00 82.44 169 ALA A CA 1
ATOM 1276 C C . ALA A 1 169 ? -11.060 -8.152 0.686 1.00 82.44 169 ALA A C 1
ATOM 1278 O O . ALA A 1 169 ? -12.048 -7.910 1.374 1.00 82.44 169 ALA A O 1
ATOM 1279 N N . LEU A 1 170 ? -9.877 -7.595 0.965 1.00 84.81 170 LEU A N 1
ATOM 1280 C CA . LEU A 1 170 ? -9.704 -6.589 2.014 1.00 84.81 170 LEU A CA 1
ATOM 1281 C C . LEU A 1 170 ? -10.326 -5.243 1.620 1.00 84.81 170 LEU A C 1
ATOM 1283 O O . LEU A 1 170 ? -10.951 -4.608 2.468 1.00 84.81 170 LEU A O 1
ATOM 1287 N N . LEU A 1 171 ? -10.195 -4.823 0.358 1.00 88.25 171 LEU A N 1
ATOM 1288 C CA . LEU A 1 171 ? -10.882 -3.640 -0.169 1.00 88.25 171 LEU A CA 1
ATOM 1289 C C . LEU A 1 171 ? -12.400 -3.784 0.003 1.00 88.25 171 LEU A C 1
ATOM 1291 O O . LEU A 1 171 ? -13.026 -2.928 0.627 1.00 88.25 171 LEU A O 1
ATOM 1295 N N . GLU A 1 172 ? -12.967 -4.912 -0.434 1.00 87.06 172 GLU A N 1
ATOM 1296 C CA . GLU A 1 172 ? -14.387 -5.238 -0.269 1.00 87.06 172 GLU A CA 1
ATOM 1297 C C . GLU A 1 172 ? -14.793 -5.257 1.212 1.00 87.06 172 GLU A C 1
ATOM 1299 O O . GLU A 1 172 ? -15.750 -4.591 1.611 1.00 87.06 172 GLU A O 1
ATOM 1304 N N . ARG A 1 173 ? -14.017 -5.944 2.062 1.00 87.12 173 ARG A N 1
ATOM 1305 C CA . ARG A 1 173 ? -14.260 -6.044 3.510 1.00 87.12 173 ARG A CA 1
ATOM 1306 C C . ARG A 1 173 ? -14.363 -4.680 4.188 1.00 87.12 173 ARG A C 1
ATOM 1308 O O . ARG A 1 173 ? -15.148 -4.527 5.124 1.00 87.12 173 ARG A O 1
ATOM 1315 N N . TYR A 1 174 ? -13.558 -3.712 3.760 1.00 87.06 174 TYR A N 1
ATOM 1316 C CA . TYR A 1 174 ? -13.554 -2.362 4.321 1.00 87.06 174 TYR A CA 1
ATOM 1317 C C . TYR A 1 174 ? -14.396 -1.365 3.519 1.00 87.06 174 TYR A C 1
ATOM 1319 O O . TYR A 1 174 ? -14.401 -0.177 3.855 1.00 87.06 174 TYR A O 1
ATOM 1327 N N . GLY A 1 175 ? -15.116 -1.825 2.489 1.00 85.94 175 GLY A N 1
ATOM 1328 C CA . GLY A 1 175 ? -15.923 -0.992 1.599 1.00 85.94 175 GLY A CA 1
ATOM 1329 C C . GLY A 1 175 ? -15.108 0.114 0.928 1.00 85.94 175 GLY A C 1
ATOM 1330 O O . GLY A 1 175 ? -15.583 1.250 0.851 1.00 85.94 175 GLY A O 1
ATOM 1331 N N . LEU A 1 176 ? -13.856 -0.180 0.575 1.00 86.50 176 LEU A N 1
ATOM 1332 C CA . LEU A 1 176 ? -12.947 0.729 -0.116 1.00 86.50 176 LEU A CA 1
ATOM 1333 C C . LEU A 1 176 ? -12.939 0.386 -1.601 1.00 86.50 176 LEU A C 1
ATOM 1335 O O . LEU A 1 176 ? -12.871 -0.781 -1.981 1.00 86.50 176 LEU A O 1
ATOM 1339 N N . GLU A 1 177 ? -12.961 1.410 -2.441 1.00 82.50 177 GLU A N 1
ATOM 1340 C CA . GLU A 1 177 ? -12.815 1.227 -3.883 1.00 82.50 177 GLU A CA 1
ATOM 1341 C C . GLU A 1 177 ? -11.331 1.039 -4.241 1.00 82.50 177 GLU A C 1
ATOM 1343 O O . GLU A 1 177 ? -10.469 1.635 -3.580 1.00 82.50 177 GLU A O 1
ATOM 1348 N N . PRO A 1 178 ? -10.997 0.297 -5.309 1.00 81.50 178 PRO A N 1
ATOM 1349 C CA . PRO A 1 178 ? -9.645 0.287 -5.854 1.00 81.50 178 PRO A CA 1
ATOM 1350 C C . PRO A 1 178 ? -9.128 1.717 -6.128 1.00 81.50 178 PRO A C 1
ATOM 1352 O O . PRO A 1 178 ? -9.919 2.611 -6.446 1.00 81.50 178 PRO A O 1
ATOM 1355 N N . PRO A 1 179 ? -7.811 1.974 -6.018 1.00 77.88 179 PRO A N 1
ATOM 1356 C CA . PRO A 1 179 ? -7.210 3.289 -6.247 1.00 77.88 179 PRO A CA 1
ATOM 1357 C C . PRO A 1 179 ? -7.121 3.662 -7.739 1.00 77.88 179 PRO A C 1
ATOM 1359 O O . PRO A 1 179 ? -6.047 3.958 -8.262 1.00 77.88 179 PRO A O 1
ATOM 1362 N N . THR A 1 180 ? -8.249 3.651 -8.446 1.00 68.06 180 THR A N 1
ATOM 1363 C CA . THR A 1 180 ? -8.343 4.138 -9.827 1.00 68.06 180 THR A CA 1
ATOM 1364 C C . THR A 1 180 ? -8.635 5.631 -9.885 1.00 68.06 180 THR A C 1
ATOM 1366 O O . THR A 1 180 ? -8.952 6.280 -8.884 1.00 68.06 180 THR A O 1
ATOM 1369 N N . ARG A 1 181 ? -8.525 6.202 -11.091 1.00 61.66 181 ARG A N 1
ATOM 1370 C CA . ARG A 1 181 ? -8.933 7.584 -11.340 1.00 61.66 181 ARG A CA 1
ATOM 1371 C C . ARG A 1 181 ? -10.449 7.693 -11.186 1.00 61.66 181 ARG A C 1
ATOM 1373 O O . ARG A 1 181 ? -11.174 7.128 -11.990 1.00 61.66 181 ARG A O 1
ATOM 1380 N N . ARG A 1 182 ? -10.948 8.553 -10.296 1.00 50.62 182 ARG A N 1
ATOM 1381 C CA . ARG A 1 182 ? -12.264 9.157 -10.547 1.00 50.62 182 ARG A CA 1
ATOM 1382 C C . ARG A 1 182 ? -12.116 10.078 -11.752 1.00 50.62 182 ARG A C 1
ATOM 1384 O O . ARG A 1 182 ? -11.616 11.193 -11.633 1.00 50.62 182 ARG A O 1
ATOM 1391 N N . THR A 1 183 ? -12.479 9.607 -12.938 1.00 46.69 183 THR A N 1
ATOM 1392 C CA . THR A 1 183 ? -12.733 10.529 -14.040 1.00 46.69 183 THR A CA 1
ATOM 1393 C C . THR A 1 183 ? -13.933 11.387 -13.650 1.00 46.69 183 THR A C 1
ATOM 1395 O O . THR A 1 183 ? -14.942 10.861 -13.204 1.00 46.69 183 THR A O 1
ATOM 1398 N N . LEU A 1 184 ? -13.851 12.703 -13.865 1.00 45.12 184 LEU A N 1
ATOM 1399 C CA . LEU A 1 184 ? -14.987 13.646 -13.813 1.00 45.12 184 LEU A CA 1
ATOM 1400 C C . LEU A 1 184 ? -16.124 13.296 -14.800 1.00 45.12 184 LEU A C 1
ATOM 1402 O O . LEU A 1 184 ? -17.111 14.016 -14.909 1.00 45.12 184 LEU A O 1
ATOM 1406 N N . HIS A 1 185 ? -15.970 12.211 -15.551 1.00 45.28 185 HIS A N 1
ATOM 1407 C CA . HIS A 1 185 ? -17.052 11.496 -16.195 1.00 45.28 185 HIS A CA 1
ATOM 1408 C C . HIS A 1 185 ? -17.260 10.211 -15.406 1.00 45.28 185 HIS A C 1
ATOM 1410 O O . HIS A 1 185 ? -16.592 9.204 -15.660 1.00 45.28 185 HIS A O 1
ATOM 1416 N N . ASP A 1 186 ? -18.170 10.271 -14.434 1.00 47.72 186 ASP A N 1
ATOM 1417 C CA . ASP A 1 186 ? -19.006 9.112 -14.155 1.00 47.72 186 ASP A CA 1
ATOM 1418 C C . ASP A 1 186 ? -19.550 8.664 -15.516 1.00 47.72 186 ASP A C 1
ATOM 1420 O O . ASP A 1 186 ? -20.074 9.477 -16.278 1.00 47.72 186 ASP A O 1
ATOM 1424 N N . CYS A 1 187 ? -19.335 7.403 -15.887 1.00 45.03 187 CYS A N 1
ATOM 1425 C CA . CYS A 1 187 ? -19.768 6.859 -17.178 1.00 45.03 187 CYS A CA 1
ATOM 1426 C C . CYS A 1 187 ? -21.295 6.681 -17.271 1.00 45.03 187 CYS A C 1
ATOM 1428 O O . CYS A 1 187 ? -21.758 5.813 -18.001 1.00 45.03 187 CYS A O 1
ATOM 1430 N N . ASP A 1 188 ? -22.048 7.518 -16.564 1.00 49.56 188 ASP A N 1
ATOM 1431 C CA . ASP A 1 188 ? -23.496 7.605 -16.595 1.00 49.56 188 ASP A CA 1
ATOM 1432 C C . ASP A 1 188 ? -23.909 9.032 -16.977 1.00 49.56 188 ASP A C 1
ATOM 1434 O O . ASP A 1 188 ? -24.307 9.834 -16.138 1.00 49.56 188 ASP A O 1
ATOM 1438 N N . GLU A 1 189 ? -23.860 9.335 -18.271 1.00 32.31 189 GLU A N 1
ATOM 1439 C CA . GLU A 1 189 ? -24.935 10.098 -18.910 1.00 32.31 189 GLU A CA 1
ATOM 1440 C C . GLU A 1 189 ? -25.290 9.394 -20.241 1.00 32.31 189 GLU A C 1
ATOM 1442 O O . GLU A 1 189 ? -24.392 8.850 -20.887 1.00 32.31 189 GLU A O 1
ATOM 1447 N N . PRO A 1 190 ? -26.590 9.309 -20.584 1.00 49.81 190 PRO A N 1
ATOM 1448 C CA . PRO A 1 190 ? -27.180 8.306 -21.487 1.00 49.81 190 PRO A CA 1
ATOM 1449 C C . PRO A 1 190 ? -26.743 8.351 -22.957 1.00 49.81 190 PRO A C 1
ATOM 1451 O O . PRO A 1 190 ? -26.429 9.447 -23.475 1.00 49.81 190 PRO A O 1
#

Secondary structure (DSSP, 8-state):
-PPPP--TTSPPPPPPHHHHHHHHHHHHHHHHHHHHHHHHHHHHHHHH-S-SS-EEEEEEE--SSS-EEEEEEEEETTEEEEE-SSHHHHHHHHHHHHHHHHHHHHHHSS---SEEEEETTTTEEEEE-TT--S---SPPSEEEETT--S-------SS--SHHHHHHHHHHHTTPPPS----S--S---

pLDDT: mean 73.4, std 16.96, range [32.31, 94.69]